Protein AF-A0A0T0M3N1-F1 (afdb_monomer)

pLDDT: mean 80.57, std 16.37, range [37.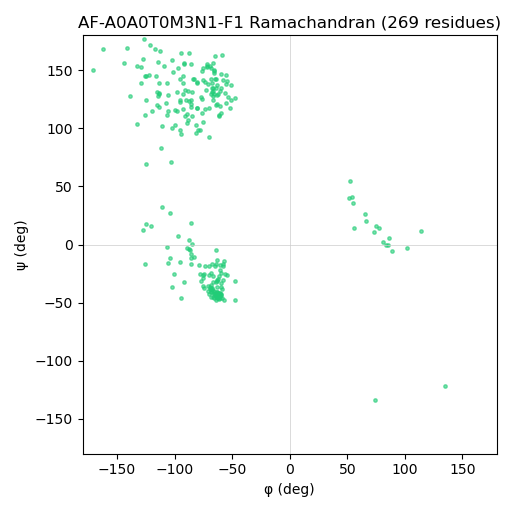22, 98.25]

Radius of gyration: 43.89 Å; Cα contacts (8 Å, |Δi|>4): 403; chains: 1; bounding box: 86×94×110 Å

Secondary structure (DSSP, 8-state):
-PPPEEEEPPTT--HHHHHHHTT-S-HHHHHHHHHHHSPTT-PPPSSPPTT-EEEE--HHHHHHHHTPPPPPPHHHHHHHHHHHHHHHHHHHHHHHHHHHHH--TTTTPPBPBTT-EEEETTBSSTT-EEEEE--S-SS-BGGG-TT-BBPBTT--EEESSSSTTSEEEEEEETTEEEE----B-SS-BS-EEEEEETTEEEPBTT-EEEBTTS-EEEEEE-----TTSSSSSSSS-HHHHHHH-TTSPPPP----PPP------------

Solvent-accessible surface area (backbone atoms only — not comparable to full-atom values): 16071 Å² total; per-residue (Å²): 132,84,72,70,43,81,42,70,41,50,81,88,47,44,64,58,54,51,20,54,74,72,67,35,82,56,35,66,57,53,55,51,49,22,49,74,73,44,60,96,90,60,60,79,58,99,70,62,51,65,66,42,76,44,45,37,74,45,73,72,53,39,26,55,77,61,74,44,76,79,76,73,52,72,67,56,51,50,54,50,52,53,52,50,54,49,51,53,50,53,49,53,49,53,52,51,51,52,52,60,72,65,58,52,96,61,65,95,49,53,63,24,20,25,58,12,31,28,34,38,78,36,23,68,51,78,83,37,56,21,29,37,40,48,72,84,59,88,80,56,53,55,90,81,38,85,84,26,23,62,26,37,39,72,45,77,47,47,45,49,75,67,36,29,35,40,33,21,67,87,37,73,49,102,88,51,53,41,62,22,74,80,45,66,46,89,48,48,43,68,53,40,71,92,49,60,61,96,88,33,33,22,33,33,48,78,21,34,35,46,27,75,87,72,35,48,33,37,51,73,38,39,42,69,80,70,79,83,70,62,67,64,71,76,68,52,54,65,71,63,54,39,72,79,36,86,89,50,81,76,79,80,89,76,91,71,80,85,81,82,92,78,84,87,82,83,79,81,81,88,127

Sequence (271 aa):
MANPIPYKVQSGETLQDIAKKLGIKDWTKLKEYHNLNAESGQQTPDIPYLGFSLLTPPLEEIYELNGEVPQPDPAEEQISAEQNQKKEKEKEEEEREQENAAKSEHDGKYFVVHNAKCVCDKAVNPKQTANLQVTSHQAIVFNDQTGKWLATEDDRTFIPPVATFGQCKLKPSSGGYLPCQLAAAPKWTKTYESTQVKGKNTLTEISELMCMVGGKITINKHGQIDSVSNAHADNTNPLELASVNPAIEQPPKTDRIPIIDSVEIIIKHTS

Mean predicted aligned error: 18.32 Å

Structure (mmCIF, N/CA/C/O backbone):
data_AF-A0A0T0M3N1-F1
#
_entry.id   AF-A0A0T0M3N1-F1
#
loop_
_atom_site.group_PDB
_atom_site.id
_atom_site.type_symbol
_atom_site.label_atom_id
_atom_site.label_alt_id
_atom_site.label_comp_id
_atom_site.label_asym_id
_atom_site.label_entity_id
_atom_site.label_seq_id
_atom_site.pdbx_PDB_ins_code
_atom_site.Cartn_x
_atom_site.Cartn_y
_atom_site.Cartn_z
_atom_site.occupancy
_atom_site.B_iso_or_equiv
_atom_site.auth_seq_id
_atom_site.auth_comp_id
_atom_site.auth_asym_id
_atom_site.auth_atom_id
_atom_site.pdbx_PDB_model_num
ATOM 1 N N . MET A 1 1 ? -32.390 19.191 53.746 1.00 52.84 1 MET A N 1
ATOM 2 C CA . MET A 1 1 ? -33.581 18.367 54.022 1.00 52.84 1 MET A CA 1
ATOM 3 C C . MET A 1 1 ? -34.765 19.117 53.458 1.00 52.84 1 MET A C 1
ATOM 5 O O . MET A 1 1 ? -34.863 20.315 53.709 1.00 52.84 1 MET A O 1
ATOM 9 N N . ALA A 1 2 ? -35.541 18.483 52.584 1.00 69.62 2 ALA A N 1
ATOM 10 C CA . ALA A 1 2 ? -36.730 19.106 52.015 1.00 69.62 2 ALA A CA 1
ATOM 11 C C . ALA A 1 2 ? -37.796 19.286 53.113 1.00 69.62 2 ALA A C 1
ATOM 13 O O . ALA A 1 2 ? -37.784 18.578 54.118 1.00 69.62 2 ALA A O 1
ATOM 14 N N . ASN A 1 3 ? -38.655 20.296 52.974 1.00 82.06 3 ASN A N 1
ATOM 15 C CA . ASN A 1 3 ? -39.599 20.656 54.033 1.00 82.06 3 ASN A CA 1
ATOM 16 C C . ASN A 1 3 ? -40.741 19.624 54.128 1.00 82.06 3 ASN A C 1
ATOM 18 O O . ASN A 1 3 ? -41.257 19.225 53.080 1.00 82.06 3 ASN A O 1
ATOM 22 N N . PRO A 1 4 ? -41.193 19.253 55.344 1.00 87.06 4 PRO A N 1
ATOM 23 C CA . PRO A 1 4 ? -42.366 18.404 55.524 1.00 87.06 4 PRO A CA 1
ATOM 24 C C . PRO A 1 4 ? -43.604 18.979 54.824 1.00 87.06 4 PRO A C 1
ATOM 26 O O . PRO A 1 4 ? -43.872 20.182 54.893 1.00 87.06 4 PRO A O 1
ATOM 29 N N . ILE A 1 5 ? -44.385 18.116 54.177 1.00 88.81 5 ILE A N 1
ATOM 30 C CA . ILE A 1 5 ? -45.602 18.497 53.453 1.00 88.81 5 ILE A CA 1
ATOM 31 C C . ILE A 1 5 ? -46.810 18.301 54.387 1.00 88.81 5 ILE A C 1
ATOM 33 O O . ILE A 1 5 ? -46.999 17.202 54.908 1.00 88.81 5 ILE A O 1
ATOM 37 N N . PRO A 1 6 ? -47.649 19.323 54.636 1.00 89.19 6 PRO A N 1
ATOM 38 C CA . PRO A 1 6 ? -48.837 19.163 55.469 1.00 89.19 6 PRO A CA 1
ATOM 39 C C . PRO A 1 6 ? -49.967 18.440 54.713 1.00 89.19 6 PRO A C 1
ATOM 41 O O . PRO A 1 6 ? -50.429 18.897 53.667 1.00 89.19 6 PRO A O 1
ATOM 44 N N . TYR A 1 7 ? -50.469 17.345 55.281 1.00 88.50 7 TYR A N 1
ATOM 45 C CA . TYR A 1 7 ? -51.599 16.550 54.802 1.00 88.50 7 TYR A CA 1
ATOM 46 C C . TYR A 1 7 ? -52.780 16.631 55.777 1.00 88.50 7 TYR A C 1
ATOM 48 O O . TYR A 1 7 ? -52.636 16.395 56.975 1.00 88.50 7 TYR A O 1
ATOM 56 N N . LYS A 1 8 ? -53.983 16.920 55.269 1.00 89.25 8 LYS A N 1
ATOM 57 C CA . LYS A 1 8 ? -55.211 16.946 56.080 1.00 89.25 8 LYS A CA 1
ATOM 58 C C . LYS A 1 8 ? -55.914 15.592 56.046 1.00 89.25 8 LYS A C 1
ATOM 60 O O . LYS A 1 8 ? -56.401 15.182 54.991 1.00 89.25 8 LYS A O 1
ATOM 65 N N . VAL A 1 9 ? -56.021 14.948 57.207 1.00 87.69 9 VAL A N 1
ATOM 66 C CA . VAL A 1 9 ? -56.692 13.649 57.378 1.00 87.69 9 VAL A CA 1
ATOM 67 C C . VAL A 1 9 ? -58.179 13.751 57.030 1.00 87.69 9 VAL A C 1
ATOM 69 O O . VAL A 1 9 ? -58.882 14.633 57.540 1.00 87.69 9 VAL A O 1
ATOM 72 N N . GLN A 1 10 ? -58.665 12.839 56.184 1.00 86.25 10 GLN A N 1
ATOM 73 C CA . GLN A 1 10 ? -60.080 12.740 55.816 1.00 86.25 10 GLN A CA 1
ATOM 74 C C . GLN A 1 10 ? -60.871 11.852 56.791 1.00 86.25 10 GLN A C 1
ATOM 76 O O . GLN A 1 10 ? -60.310 11.105 57.591 1.00 86.25 10 GLN A O 1
ATOM 81 N N . SER A 1 11 ? -62.203 11.941 56.751 1.00 83.75 11 SER A N 1
ATOM 82 C CA . SER A 1 11 ? -63.070 11.200 57.677 1.00 83.75 11 SER A CA 1
ATOM 83 C C . SER A 1 11 ? -62.911 9.691 57.475 1.00 83.75 11 SER A C 1
ATOM 85 O O . SER A 1 11 ? -63.155 9.189 56.381 1.00 83.75 11 SER A O 1
ATOM 87 N N . GLY A 1 12 ? -62.505 8.981 58.531 1.00 79.44 12 GLY A N 1
ATOM 88 C CA . GLY A 1 12 ? -62.342 7.526 58.517 1.00 79.44 12 GLY A CA 1
ATOM 89 C C . GLY A 1 12 ? -61.029 7.008 57.914 1.00 79.44 12 GLY A C 1
ATOM 90 O O . GLY A 1 12 ? -60.861 5.794 57.865 1.00 79.44 12 GLY A O 1
ATOM 91 N N . GLU A 1 13 ? -60.103 7.876 57.483 1.00 84.94 13 GLU A N 1
ATOM 92 C CA . GLU A 1 13 ? -58.763 7.452 57.041 1.00 84.94 13 GLU A CA 1
ATOM 93 C C . GLU A 1 13 ? -57.907 7.024 58.243 1.00 84.94 13 GLU A C 1
ATOM 95 O O . GLU A 1 13 ? -57.807 7.747 59.234 1.00 84.94 13 GLU A O 1
ATOM 100 N N . THR A 1 14 ? -57.237 5.875 58.149 1.00 87.62 14 THR A N 1
ATOM 101 C CA . THR A 1 14 ? -56.217 5.462 59.124 1.00 87.62 14 THR A CA 1
ATOM 102 C C . THR A 1 14 ? -54.812 5.867 58.666 1.00 87.62 14 THR A C 1
ATOM 104 O O . THR A 1 14 ? -54.582 6.138 57.488 1.00 87.62 14 THR A O 1
ATOM 107 N N . LEU A 1 15 ? -53.822 5.850 59.569 1.00 85.50 15 LEU A N 1
ATOM 108 C CA . LEU A 1 15 ? -52.414 6.072 59.191 1.00 85.50 15 LEU A CA 1
ATOM 109 C C . LEU A 1 15 ? -51.922 5.061 58.144 1.00 85.50 15 LEU A C 1
ATOM 111 O O . LEU A 1 15 ? -51.088 5.400 57.309 1.00 85.50 15 LEU A O 1
ATOM 115 N N . GLN A 1 16 ? -52.459 3.840 58.163 1.00 87.88 16 GLN A N 1
ATOM 116 C CA . GLN A 1 16 ? -52.150 2.814 57.170 1.00 87.88 16 GLN A CA 1
ATOM 117 C C . GLN A 1 16 ? -52.684 3.187 55.786 1.00 87.88 16 GLN A C 1
ATOM 119 O O . GLN A 1 16 ? -51.988 2.991 54.792 1.00 87.88 16 GLN A O 1
ATOM 124 N N . ASP A 1 17 ? -53.892 3.744 55.713 1.00 87.88 17 ASP A N 1
ATOM 125 C CA . ASP A 1 17 ? -54.496 4.169 54.447 1.00 87.88 17 ASP A CA 1
ATOM 126 C C . ASP A 1 17 ? -53.755 5.370 53.860 1.00 87.88 17 ASP A C 1
ATOM 128 O O . ASP A 1 17 ? -53.467 5.401 52.663 1.00 87.88 17 ASP A O 1
ATOM 132 N N . ILE A 1 18 ? -53.367 6.321 54.714 1.00 88.62 18 ILE A N 1
ATOM 133 C CA . ILE A 1 18 ? -52.589 7.497 54.314 1.00 88.62 18 ILE A CA 1
ATOM 134 C C . ILE A 1 18 ? -51.193 7.075 53.840 1.00 88.62 18 ILE A C 1
ATOM 136 O O . ILE A 1 18 ? -50.759 7.504 52.774 1.00 88.62 18 ILE A O 1
ATOM 140 N N . ALA A 1 19 ? -50.509 6.188 54.570 1.00 88.94 19 ALA A N 1
ATOM 141 C CA . ALA A 1 19 ? -49.204 5.664 54.167 1.00 88.94 19 ALA A CA 1
ATOM 142 C C . ALA A 1 19 ? -49.266 4.965 52.802 1.00 88.94 19 ALA A C 1
ATOM 144 O O . ALA A 1 19 ? -48.463 5.271 51.922 1.00 88.94 19 ALA A O 1
ATOM 145 N N . LYS A 1 20 ? -50.273 4.109 52.580 1.00 88.00 20 LYS A N 1
ATOM 146 C CA . LYS A 1 20 ? -50.500 3.459 51.280 1.00 88.00 20 LYS A CA 1
ATOM 147 C C . LYS A 1 20 ? -50.736 4.470 50.161 1.00 88.00 20 LYS A C 1
ATOM 149 O O . LYS A 1 20 ? -50.179 4.315 49.081 1.00 88.00 20 LYS A O 1
ATOM 154 N N . LYS A 1 21 ? -51.534 5.509 50.417 1.00 87.88 21 LYS A N 1
ATOM 155 C CA . LYS A 1 21 ? -51.842 6.569 49.446 1.00 87.88 21 LYS A CA 1
ATOM 156 C C . LYS A 1 21 ? -50.610 7.385 49.052 1.00 87.88 21 LYS A C 1
ATOM 158 O O . LYS A 1 21 ? -50.526 7.835 47.917 1.00 87.88 21 LYS A O 1
ATOM 163 N N . LEU A 1 22 ? -49.670 7.553 49.978 1.00 87.44 22 LEU A N 1
ATOM 164 C CA . LEU A 1 22 ? -48.401 8.249 49.759 1.00 87.44 22 LEU A CA 1
ATOM 165 C C . LEU A 1 22 ? -47.294 7.329 49.219 1.00 87.44 22 LEU A C 1
ATOM 167 O O . LEU A 1 22 ? -46.204 7.805 48.932 1.00 87.44 22 LEU A O 1
ATOM 171 N N . GLY A 1 23 ? -47.547 6.024 49.080 1.00 85.62 23 GLY A N 1
ATOM 172 C CA . GLY A 1 23 ? -46.545 5.057 48.623 1.00 85.62 23 GLY A CA 1
ATOM 173 C C . GLY A 1 23 ? -45.526 4.645 49.691 1.00 85.62 23 GLY A C 1
ATOM 174 O O . GLY A 1 23 ? -44.513 4.038 49.361 1.00 85.62 23 GLY A O 1
ATOM 175 N N . ILE A 1 24 ? -45.778 4.930 50.970 1.00 88.69 24 ILE A N 1
ATOM 176 C CA . ILE A 1 24 ? -44.917 4.517 52.086 1.00 88.69 24 ILE A CA 1
ATOM 177 C C . ILE A 1 24 ? -45.232 3.054 52.430 1.00 88.69 24 ILE A C 1
ATOM 179 O O . ILE A 1 24 ? -46.350 2.733 52.843 1.00 88.69 24 ILE A O 1
ATOM 183 N N . LYS A 1 25 ? -44.251 2.153 52.281 1.00 87.00 25 LYS A N 1
ATOM 184 C CA . LYS A 1 25 ? -44.436 0.705 52.513 1.00 87.00 25 LYS A CA 1
ATOM 185 C C . LYS A 1 25 ? -44.692 0.361 53.977 1.00 87.00 25 LYS A C 1
ATOM 187 O O . LYS A 1 25 ? -45.474 -0.540 54.276 1.00 87.00 25 LYS A O 1
ATOM 192 N N . ASP A 1 26 ? -44.026 1.074 54.877 1.00 88.31 26 ASP A N 1
ATOM 193 C CA . ASP A 1 26 ? -44.141 0.891 56.317 1.00 88.31 26 ASP A CA 1
ATOM 194 C C . ASP A 1 26 ? -44.839 2.098 56.945 1.00 88.31 26 ASP A C 1
ATOM 196 O O . ASP A 1 26 ? -44.250 3.161 57.138 1.00 88.31 26 ASP A O 1
ATOM 200 N N . TRP A 1 27 ? -46.120 1.932 57.269 1.00 86.50 27 TRP A N 1
ATOM 201 C CA . TRP A 1 27 ? -46.941 2.999 57.838 1.00 86.50 27 TRP A CA 1
ATOM 202 C C . TRP A 1 27 ? -46.419 3.525 59.184 1.00 86.50 27 TRP A C 1
ATOM 204 O O . TRP A 1 27 ? -46.739 4.655 59.557 1.00 86.50 27 TRP A O 1
ATOM 214 N N . THR A 1 28 ? -45.618 2.743 59.920 1.00 86.75 28 THR A N 1
ATOM 215 C CA . THR A 1 28 ? -45.047 3.184 61.201 1.00 86.75 28 THR A CA 1
ATOM 216 C C . THR A 1 28 ? -44.044 4.317 60.998 1.00 86.75 28 THR A C 1
ATOM 218 O O . THR A 1 28 ? -44.036 5.269 61.779 1.00 86.75 28 THR A O 1
ATOM 221 N N . LYS A 1 29 ? -43.329 4.315 59.867 1.00 88.00 29 LYS A N 1
ATOM 222 C CA . LYS A 1 29 ? -42.412 5.391 59.470 1.00 88.00 29 LYS A CA 1
ATOM 223 C C . LYS A 1 29 ? -43.125 6.720 59.255 1.00 88.00 29 LYS A C 1
ATOM 225 O O . LYS A 1 29 ? -42.562 7.766 59.546 1.00 88.00 29 LYS A O 1
ATOM 230 N N . LEU A 1 30 ? -44.384 6.701 58.812 1.00 87.44 30 LEU A N 1
ATOM 231 C CA . LEU A 1 30 ? -45.192 7.917 58.696 1.00 87.44 30 LEU A CA 1
ATOM 232 C C . LEU A 1 30 ? -45.529 8.506 60.078 1.00 87.44 30 LEU A C 1
ATOM 234 O O . LEU A 1 30 ? -45.513 9.725 60.258 1.00 87.44 30 LEU A O 1
ATOM 238 N N . LYS A 1 31 ? -45.797 7.640 61.065 1.00 87.19 31 LYS A N 1
ATOM 239 C CA . LYS A 1 31 ? -46.017 8.040 62.464 1.00 87.19 31 LYS A CA 1
ATOM 240 C C . LYS A 1 31 ? -44.746 8.655 63.056 1.00 87.19 31 LYS A C 1
ATOM 242 O O . LYS A 1 31 ? -44.800 9.721 63.665 1.00 87.19 31 LYS A O 1
ATOM 247 N N . GLU A 1 32 ? -43.608 7.998 62.857 1.00 87.44 32 GLU A N 1
ATOM 248 C CA . GLU A 1 32 ? -42.294 8.468 63.308 1.00 87.44 32 GLU A CA 1
ATOM 249 C C . GLU A 1 32 ? -41.920 9.802 62.660 1.00 87.44 32 GLU A C 1
ATOM 251 O O . GLU A 1 32 ? -41.563 10.741 63.368 1.00 87.44 32 GLU A O 1
ATOM 256 N N . TYR A 1 33 ? -42.095 9.920 61.342 1.00 87.94 33 TYR A N 1
ATOM 257 C CA . TYR A 1 33 ? -41.800 11.137 60.596 1.00 87.94 33 TYR A CA 1
ATOM 258 C C . TYR A 1 33 ? -42.578 12.341 61.125 1.00 87.94 33 TYR A C 1
ATOM 260 O O . TYR A 1 33 ? -41.996 13.394 61.383 1.00 87.94 33 TYR A O 1
ATOM 268 N N . HIS A 1 34 ? -43.886 12.190 61.345 1.00 88.06 34 HIS A N 1
ATOM 269 C CA . HIS A 1 34 ? -44.684 13.271 61.908 1.00 88.06 34 HIS A CA 1
ATOM 270 C C . HIS A 1 34 ? -44.224 13.640 63.320 1.00 88.06 34 HIS A C 1
ATOM 272 O O . HIS A 1 34 ? -44.045 14.816 63.605 1.00 88.06 34 HIS A O 1
ATOM 278 N N . ASN A 1 35 ? -43.983 12.657 64.189 1.00 86.44 35 ASN A N 1
ATOM 279 C CA . ASN A 1 35 ? -43.585 12.918 65.575 1.00 86.44 35 ASN A CA 1
ATOM 280 C C . ASN A 1 35 ? -42.196 13.561 65.699 1.00 86.44 35 ASN A C 1
ATOM 282 O O . ASN A 1 35 ? -41.954 14.274 66.668 1.00 86.44 35 ASN A O 1
ATOM 286 N N . LEU A 1 36 ? -41.298 13.322 64.738 1.00 86.19 36 LEU A N 1
ATOM 287 C CA . LEU A 1 36 ? -39.987 13.973 64.670 1.00 86.19 36 LEU A CA 1
ATOM 288 C C . LEU A 1 36 ? -40.067 15.425 64.179 1.00 86.19 36 LEU A C 1
ATOM 290 O O . LEU A 1 36 ? -39.218 16.232 64.547 1.00 86.19 36 LEU A O 1
ATOM 294 N N . ASN A 1 37 ? -41.068 15.751 63.357 1.00 85.06 37 ASN A N 1
ATOM 295 C CA . ASN A 1 37 ? -41.212 17.065 62.726 1.00 85.06 37 ASN A CA 1
ATOM 296 C C . ASN A 1 37 ? -42.299 17.953 63.366 1.00 85.06 37 ASN A C 1
ATOM 298 O O . ASN A 1 37 ? -42.375 19.139 63.051 1.00 85.06 37 ASN A O 1
ATOM 302 N N . ALA A 1 38 ? -43.153 17.402 64.233 1.00 83.38 38 ALA A N 1
ATOM 303 C CA . ALA A 1 38 ? -44.221 18.124 64.921 1.00 83.38 38 ALA A CA 1
ATOM 304 C C . ALA A 1 38 ? -43.735 18.795 66.217 1.00 83.38 38 ALA A C 1
ATOM 306 O O . ALA A 1 38 ? -42.781 18.355 66.859 1.00 83.38 38 ALA A O 1
ATOM 307 N N . GLU A 1 39 ? -44.426 19.856 66.636 1.00 77.50 39 GLU A N 1
ATOM 308 C CA . GLU A 1 39 ? -44.136 20.543 67.897 1.00 77.50 39 GLU A CA 1
ATOM 309 C C . GLU A 1 39 ? -44.566 19.701 69.117 1.00 77.50 39 GLU A C 1
ATOM 311 O O . GLU A 1 39 ? -45.502 18.895 69.055 1.00 77.50 39 GLU A O 1
ATOM 316 N N . SER A 1 40 ? -43.899 19.898 70.262 1.00 68.88 40 SER A N 1
ATOM 317 C CA . SER A 1 40 ? -44.211 19.196 71.517 1.00 68.88 40 SER A CA 1
ATOM 318 C C . SER A 1 40 ? -45.700 19.297 71.874 1.00 68.88 40 SER A C 1
ATOM 320 O O . SER A 1 40 ? -46.211 20.380 72.143 1.00 68.88 40 SER A O 1
ATOM 322 N N . GLY A 1 41 ? -46.387 18.149 71.917 1.00 65.50 41 GLY A N 1
ATOM 323 C CA . GLY A 1 41 ? -47.825 18.053 72.208 1.00 65.50 41 GLY A CA 1
ATOM 324 C C . GLY A 1 41 ? -48.725 17.842 70.985 1.00 65.50 41 GLY A C 1
ATOM 325 O O . GLY A 1 41 ? -49.922 17.630 71.159 1.00 65.50 41 GLY A O 1
ATOM 326 N N . GLN A 1 42 ? -48.169 17.831 69.770 1.00 69.62 42 GLN A N 1
ATOM 327 C CA . GLN A 1 42 ? -48.884 17.538 68.519 1.00 69.62 42 GLN A CA 1
ATOM 328 C C . GLN A 1 42 ? -48.598 16.125 67.987 1.00 69.62 42 GLN A C 1
ATOM 330 O O . GLN A 1 42 ? -48.667 15.885 66.789 1.00 69.62 42 GLN A O 1
ATOM 335 N N . GLN A 1 43 ? -48.265 15.179 68.868 1.00 74.81 43 GLN A N 1
ATOM 336 C CA . GLN A 1 43 ? -47.993 13.800 68.462 1.00 74.81 43 GLN A CA 1
ATOM 337 C C . GLN A 1 43 ? -49.212 13.170 67.781 1.00 74.81 43 GLN A C 1
ATOM 339 O O . GLN A 1 43 ? -50.358 13.437 68.153 1.00 74.81 43 GLN A O 1
ATOM 344 N N . THR A 1 44 ? -48.962 12.288 66.812 1.00 72.75 44 THR A N 1
ATOM 345 C CA . THR A 1 44 ? -50.027 11.535 66.138 1.00 72.75 44 THR A CA 1
ATOM 346 C C . THR A 1 44 ? -50.881 10.781 67.169 1.00 72.75 44 THR A C 1
ATOM 348 O O . THR A 1 44 ? -50.327 9.932 67.880 1.00 72.75 44 THR A O 1
ATOM 351 N N . PRO A 1 45 ? -52.203 11.011 67.234 1.00 69.56 45 PRO A N 1
ATOM 352 C CA . PRO A 1 45 ? -53.092 10.195 68.055 1.00 69.56 45 PRO A CA 1
ATOM 353 C C . PRO A 1 45 ? -53.171 8.761 67.505 1.00 69.56 45 PRO A C 1
ATOM 355 O O . PRO A 1 45 ? -52.951 8.534 66.314 1.00 69.56 45 PRO A O 1
ATOM 358 N N . ASP A 1 46 ? -53.517 7.788 68.356 1.00 67.19 46 ASP A N 1
ATOM 359 C CA . ASP A 1 46 ? -53.640 6.377 67.944 1.00 67.19 46 ASP A CA 1
ATOM 360 C C . ASP A 1 46 ? -54.715 6.160 66.869 1.00 67.19 46 ASP A C 1
ATOM 362 O O . ASP A 1 46 ? -54.599 5.252 66.047 1.00 67.19 46 ASP A O 1
ATOM 366 N N . ILE A 1 47 ? -55.730 7.030 66.841 1.00 71.62 47 ILE A N 1
ATOM 367 C CA . ILE A 1 47 ? -56.732 7.103 65.779 1.00 71.62 47 ILE A CA 1
ATOM 368 C C . ILE A 1 47 ? -56.750 8.547 65.262 1.00 71.62 47 ILE A C 1
ATOM 370 O O . ILE A 1 47 ? -57.159 9.450 66.001 1.00 71.62 47 ILE A O 1
ATOM 374 N N . PRO A 1 48 ? -56.294 8.803 64.024 1.00 74.81 48 PRO A N 1
ATOM 375 C CA . PRO A 1 48 ? -56.318 10.143 63.458 1.00 74.81 48 PRO A CA 1
ATOM 376 C C . PRO A 1 48 ? -57.768 10.587 63.212 1.00 74.81 48 PRO A C 1
ATOM 378 O O . PRO A 1 48 ? -58.603 9.822 62.730 1.00 74.81 48 PRO A O 1
ATOM 381 N N . TYR A 1 49 ? -58.081 11.826 63.593 1.00 77.75 49 TYR A N 1
ATOM 382 C CA . TYR A 1 49 ? -59.417 12.406 63.459 1.00 77.75 49 TYR A CA 1
ATOM 383 C C . TYR A 1 49 ? -59.495 13.351 62.258 1.00 77.75 49 TYR A C 1
ATOM 385 O O . TYR A 1 49 ? -58.490 13.881 61.779 1.00 77.75 49 TYR A O 1
ATOM 393 N N . LEU A 1 50 ? -60.719 13.575 61.780 1.00 82.50 50 LEU A N 1
ATOM 394 C CA . LEU A 1 50 ? -61.000 14.452 60.648 1.00 82.50 50 LEU A CA 1
ATOM 395 C C . LEU A 1 50 ? -60.389 15.846 60.859 1.00 82.50 50 LEU A C 1
ATOM 397 O O . LEU A 1 50 ? -60.666 16.507 61.858 1.00 82.50 50 LEU A O 1
ATOM 401 N N . GLY A 1 51 ? -59.607 16.310 59.885 1.00 77.31 51 GLY A N 1
ATOM 402 C CA . GLY A 1 51 ? -59.002 17.643 59.902 1.00 77.31 51 GLY A CA 1
ATOM 403 C C . GLY A 1 51 ? -57.678 17.744 60.662 1.00 77.31 51 GLY A C 1
ATOM 404 O O . GLY A 1 51 ? -57.093 18.827 60.672 1.00 77.31 51 GLY A O 1
ATOM 405 N N . PHE A 1 52 ? -57.174 16.649 61.242 1.00 84.06 52 PHE A N 1
ATOM 406 C CA . PHE A 1 52 ? -55.816 16.597 61.785 1.00 84.06 52 PHE A CA 1
ATOM 407 C C . PHE A 1 52 ? -54.782 16.876 60.683 1.00 84.06 52 PHE A C 1
ATOM 409 O O . PHE A 1 52 ? -54.892 16.351 59.571 1.00 84.06 52 PHE A O 1
ATOM 416 N N . SER A 1 53 ? -53.792 17.720 60.987 1.00 86.50 53 SER A N 1
ATOM 417 C CA . SER A 1 53 ? -52.720 18.087 60.058 1.00 86.50 53 SER A CA 1
ATOM 418 C C . SER A 1 53 ? -51.513 17.183 60.282 1.00 86.50 53 SER A C 1
ATOM 420 O O . SER A 1 53 ? -50.685 17.441 61.151 1.00 86.50 53 SER A O 1
ATOM 422 N N . LEU A 1 54 ? -51.419 16.122 59.489 1.00 88.12 54 LEU A N 1
ATOM 423 C CA . LEU A 1 54 ? -50.284 15.212 59.486 1.00 88.12 54 LEU A CA 1
ATOM 424 C C . LEU A 1 54 ? -49.138 15.820 58.669 1.00 88.12 54 LEU A C 1
ATOM 426 O O . LEU A 1 54 ? -49.364 16.395 57.612 1.00 88.12 54 LEU A O 1
ATOM 430 N N . LEU A 1 55 ? -47.906 15.677 59.139 1.00 89.88 55 LEU A N 1
ATOM 431 C CA . LEU A 1 55 ? -46.712 16.077 58.394 1.00 89.88 55 LEU A CA 1
ATOM 432 C C . LEU A 1 55 ? -46.195 14.843 57.669 1.00 89.88 55 LEU A C 1
ATOM 434 O O . LEU A 1 55 ? -45.936 13.825 58.309 1.00 89.88 55 LEU A O 1
ATOM 438 N N . THR A 1 56 ? -46.090 14.928 56.350 1.00 89.50 56 THR A N 1
ATOM 439 C CA . THR A 1 56 ? -45.708 13.813 55.485 1.00 89.50 56 THR A CA 1
ATOM 440 C C . THR A 1 56 ? -44.385 14.114 54.783 1.00 89.50 56 THR A C 1
ATOM 442 O O . THR A 1 56 ? -44.151 15.275 54.429 1.00 89.50 56 THR A O 1
ATOM 445 N N . PRO A 1 57 ? -43.536 13.101 54.559 1.00 88.06 57 PRO A N 1
ATOM 446 C CA . PRO A 1 57 ? -42.270 13.284 53.859 1.00 88.06 57 PRO A CA 1
ATOM 447 C C . PRO A 1 57 ? -42.474 13.673 52.381 1.00 88.06 57 PRO A C 1
ATOM 449 O O . PRO A 1 57 ? -43.476 13.272 51.780 1.00 88.06 57 PRO A O 1
ATOM 452 N N . PRO A 1 58 ? -41.554 14.454 51.785 1.00 87.44 58 PRO A N 1
ATOM 453 C CA . PRO A 1 58 ? -41.484 14.671 50.342 1.00 87.44 58 PRO A CA 1
ATOM 454 C C . PRO A 1 58 ? -41.136 13.374 49.602 1.00 87.44 58 PRO A C 1
ATOM 456 O O . PRO A 1 58 ? -40.643 12.416 50.196 1.00 87.44 58 PRO A O 1
ATOM 459 N N . LEU A 1 59 ? -41.399 13.338 48.293 1.00 82.50 59 LEU A N 1
ATOM 460 C CA . LEU A 1 59 ? -41.319 12.114 47.491 1.00 82.50 59 LEU A CA 1
ATOM 461 C C . LEU A 1 59 ? -39.921 11.473 47.514 1.00 82.50 59 LEU A C 1
ATOM 463 O O . LEU A 1 59 ? -39.808 10.255 47.619 1.00 82.50 59 LEU A O 1
ATOM 467 N N . GLU A 1 60 ? -38.862 12.279 47.492 1.00 80.81 60 GLU A N 1
ATOM 468 C CA . GLU A 1 60 ? -37.472 11.819 47.579 1.00 80.81 60 GLU A CA 1
ATOM 469 C C . GLU A 1 60 ? -37.201 11.080 48.899 1.00 80.81 60 GLU A C 1
ATOM 471 O O . GLU A 1 60 ? -36.600 10.010 48.906 1.00 80.81 60 GLU A O 1
ATOM 476 N N . GLU A 1 61 ? -37.719 11.604 50.010 1.00 84.12 61 GLU A N 1
ATOM 477 C CA . GLU A 1 61 ? -37.566 11.004 51.339 1.00 84.12 61 GLU A CA 1
ATOM 478 C C . GLU A 1 61 ? -38.468 9.768 51.507 1.00 84.12 61 GLU A C 1
ATOM 480 O O . GLU A 1 61 ? -38.124 8.842 52.235 1.00 84.12 61 GLU A O 1
ATOM 485 N N . ILE A 1 62 ? -39.589 9.680 50.778 1.00 84.44 62 ILE A N 1
ATOM 486 C CA . ILE A 1 62 ? -40.401 8.452 50.700 1.00 84.44 62 ILE A CA 1
ATOM 487 C C . ILE A 1 62 ? -39.605 7.313 50.050 1.00 84.44 62 ILE A C 1
ATOM 489 O O . ILE A 1 62 ? -39.641 6.192 50.564 1.00 84.44 62 ILE A O 1
ATOM 493 N N . TYR A 1 63 ? -38.854 7.583 48.974 1.00 82.12 63 TYR A N 1
ATOM 494 C CA . TYR A 1 63 ? -37.956 6.588 48.375 1.00 82.12 63 TYR A CA 1
ATOM 495 C C . TYR A 1 63 ? -36.889 6.129 49.379 1.00 82.12 63 TYR A C 1
ATOM 497 O O . TYR A 1 63 ? -36.707 4.925 49.564 1.00 82.12 63 TYR A O 1
ATOM 505 N N . GLU A 1 64 ? -36.272 7.053 50.123 1.00 83.56 64 GLU A N 1
ATOM 506 C CA . GLU A 1 64 ? -35.307 6.723 51.184 1.00 83.56 64 GLU A CA 1
ATOM 507 C C . GLU A 1 64 ? -35.930 5.869 52.303 1.00 83.56 64 GLU A C 1
ATOM 509 O O . GLU A 1 64 ? -35.379 4.831 52.683 1.00 83.56 64 GLU A O 1
ATOM 514 N N . LEU A 1 65 ? -37.120 6.241 52.792 1.00 82.75 65 LEU A N 1
ATOM 515 C CA . LEU A 1 65 ? -37.868 5.479 53.797 1.00 82.75 65 LEU A CA 1
ATOM 516 C C . LEU A 1 65 ? -38.249 4.081 53.292 1.00 82.75 65 LEU A C 1
ATOM 518 O O . LEU A 1 65 ? -38.342 3.145 54.092 1.00 82.75 65 LEU A O 1
ATOM 522 N N . ASN A 1 66 ? -38.441 3.911 51.987 1.00 84.25 66 ASN A N 1
ATOM 523 C CA . ASN A 1 66 ? -38.716 2.622 51.360 1.00 84.25 66 ASN A CA 1
ATOM 524 C C . ASN A 1 66 ? -37.450 1.823 51.003 1.00 84.25 66 ASN A C 1
ATOM 526 O O . ASN A 1 66 ? -37.576 0.653 50.629 1.00 84.25 66 ASN A O 1
ATOM 530 N N . GLY A 1 67 ? -36.256 2.415 51.129 1.00 79.31 67 GLY A N 1
ATOM 531 C CA . GLY A 1 67 ? -35.001 1.831 50.648 1.00 79.31 67 GLY A CA 1
ATOM 532 C C . GLY A 1 67 ? -34.947 1.698 49.121 1.00 79.31 67 GLY A C 1
ATOM 533 O O . GLY A 1 67 ? -34.295 0.793 48.604 1.00 79.31 67 GLY A O 1
ATOM 534 N N . GLU A 1 68 ? -35.681 2.547 48.407 1.00 78.50 68 GLU A N 1
ATOM 535 C CA . GLU A 1 68 ? -35.772 2.580 46.951 1.00 78.50 68 GLU A CA 1
ATOM 536 C C . GLU A 1 68 ? -34.900 3.704 46.389 1.00 78.50 68 GLU A C 1
ATOM 538 O O . GLU A 1 68 ? -34.707 4.743 47.015 1.00 78.50 68 GLU A O 1
ATOM 543 N N . VAL A 1 69 ? -34.365 3.491 45.190 1.00 73.62 69 VAL A N 1
ATOM 544 C CA . VAL A 1 69 ? -33.682 4.547 44.441 1.00 73.62 69 VAL A CA 1
ATOM 545 C C . VAL A 1 69 ? -34.745 5.271 43.612 1.00 73.62 69 VAL A C 1
ATOM 547 O O . VAL A 1 69 ? -35.534 4.576 42.961 1.00 73.62 69 VAL A O 1
ATOM 550 N N . PRO A 1 70 ? -34.792 6.619 43.612 1.00 70.44 70 PRO A N 1
ATOM 551 C CA . PRO A 1 70 ? -35.681 7.369 42.732 1.00 70.44 70 PRO A CA 1
ATOM 552 C C . PRO A 1 70 ? -35.508 6.881 41.295 1.00 70.44 70 PRO A C 1
ATOM 554 O O . PRO A 1 70 ? -34.384 6.833 40.789 1.00 70.44 70 PRO A O 1
ATOM 557 N N . GLN A 1 71 ? -36.598 6.463 40.652 1.00 65.62 71 GLN A N 1
ATOM 558 C CA . GLN A 1 71 ? -36.515 6.099 39.243 1.00 65.62 71 GLN A CA 1
ATOM 559 C C . GLN A 1 71 ? -36.240 7.374 38.437 1.00 65.62 71 GLN A C 1
ATOM 561 O O . GLN A 1 71 ? -36.928 8.371 38.672 1.00 65.62 71 GLN A O 1
ATOM 566 N N . PRO A 1 72 ? -35.229 7.373 37.547 1.00 62.91 72 PRO A N 1
ATOM 567 C CA . PRO A 1 72 ? -34.945 8.532 36.716 1.00 62.91 72 PRO A CA 1
ATOM 568 C C . PRO A 1 72 ? -36.188 8.874 35.894 1.00 62.91 72 PRO A C 1
ATOM 570 O O . PRO A 1 72 ? -36.909 7.979 35.445 1.00 62.91 72 PRO A O 1
ATOM 573 N N . ASP A 1 73 ? -36.463 10.168 35.728 1.00 74.06 73 ASP A N 1
ATOM 574 C CA . ASP A 1 73 ? -37.550 10.612 34.860 1.00 74.06 73 ASP A CA 1
ATOM 575 C C . ASP A 1 73 ? -37.307 10.021 33.456 1.00 74.06 73 ASP A C 1
ATOM 577 O O . ASP A 1 73 ? -36.191 10.146 32.936 1.00 74.06 73 ASP A O 1
ATOM 581 N N . PRO A 1 74 ? -38.309 9.385 32.817 1.00 73.06 74 PRO A N 1
ATOM 582 C CA . PRO A 1 74 ? -38.184 8.882 31.452 1.00 73.06 74 PRO A CA 1
ATOM 583 C C . PRO A 1 74 ? -37.585 9.899 30.466 1.00 73.06 74 PRO A C 1
ATOM 585 O O . PRO A 1 74 ? -36.892 9.505 29.528 1.00 73.06 74 PRO A O 1
ATOM 588 N N . ALA A 1 75 ? -37.814 11.200 30.674 1.00 77.81 75 ALA A N 1
ATOM 589 C CA . ALA A 1 75 ? -37.213 12.264 29.875 1.00 77.81 75 ALA A CA 1
ATOM 590 C C . ALA A 1 75 ? -35.703 12.435 30.138 1.00 77.81 75 ALA A C 1
ATOM 592 O O . ALA A 1 75 ? -34.934 12.636 29.199 1.00 77.81 75 ALA A O 1
ATOM 593 N N . GLU A 1 76 ? -35.256 12.328 31.390 1.00 78.44 76 GLU A N 1
ATOM 594 C CA . GLU A 1 76 ? -33.835 12.411 31.757 1.00 78.44 76 GLU A CA 1
ATOM 595 C C . GLU A 1 76 ? -33.053 11.187 31.266 1.00 78.44 76 GLU A C 1
ATOM 597 O O . GLU A 1 76 ? -31.931 11.318 30.767 1.00 78.44 76 GLU A O 1
ATOM 602 N N . GLU A 1 77 ? -33.663 10.003 31.339 1.00 80.25 77 GLU A N 1
ATOM 603 C CA . GLU A 1 77 ? -33.075 8.762 30.835 1.00 80.25 77 GLU A CA 1
ATOM 604 C C . GLU A 1 77 ? -32.915 8.795 29.304 1.00 80.25 77 GLU A C 1
ATOM 606 O O . GLU A 1 77 ? -31.862 8.421 28.781 1.00 80.25 77 GLU A O 1
ATOM 611 N N . GLN A 1 78 ? -33.901 9.342 28.580 1.00 81.06 78 GLN A N 1
ATOM 612 C CA . GLN A 1 78 ? -33.814 9.564 27.131 1.00 81.06 78 GLN A CA 1
ATOM 613 C C . GLN A 1 78 ? -32.696 10.542 26.750 1.00 81.06 78 GLN A C 1
ATOM 615 O O . GLN A 1 78 ? -31.893 10.235 25.868 1.00 81.06 78 GLN A O 1
ATOM 620 N N . ILE A 1 79 ? -32.588 11.676 27.450 1.00 84.38 79 ILE A N 1
ATOM 621 C CA . ILE A 1 79 ? -31.531 12.671 27.206 1.00 84.38 79 ILE A CA 1
ATOM 622 C C . ILE A 1 79 ? -30.146 12.059 27.451 1.00 84.38 79 ILE A C 1
ATOM 624 O O . ILE A 1 79 ? -29.220 12.280 26.667 1.00 84.38 79 ILE A O 1
ATOM 628 N N . SER A 1 80 ? -29.992 11.267 28.516 1.00 82.75 80 SER A N 1
ATOM 629 C CA . SER A 1 80 ? -28.737 10.573 28.822 1.00 82.75 80 SER A CA 1
ATOM 630 C C . SER A 1 80 ? -28.370 9.552 27.739 1.00 82.75 80 SER A C 1
ATOM 632 O O . SER A 1 80 ? -27.225 9.518 27.276 1.00 82.75 80 SER A O 1
ATOM 634 N N . ALA A 1 81 ? -29.343 8.763 27.276 1.00 85.62 81 ALA A N 1
ATOM 635 C CA . ALA A 1 81 ? -29.144 7.783 26.215 1.00 85.62 81 ALA A CA 1
ATOM 636 C C . ALA A 1 81 ? -28.745 8.442 24.883 1.00 85.62 81 ALA A C 1
ATOM 638 O O . ALA A 1 81 ? -27.809 7.982 24.226 1.00 85.62 81 ALA A O 1
ATOM 639 N N . GLU A 1 82 ? -29.389 9.548 24.503 1.00 88.50 82 GLU A N 1
ATOM 640 C CA . GLU A 1 82 ? -29.055 10.301 23.288 1.00 88.50 82 GLU A CA 1
ATOM 641 C C . GLU A 1 82 ? -27.669 10.947 23.368 1.00 88.50 82 GLU A C 1
ATOM 643 O O . GLU A 1 82 ? -26.910 10.906 22.397 1.00 88.50 82 GLU A O 1
ATOM 648 N N . GLN A 1 83 ? -27.293 11.495 24.527 1.00 89.00 83 GLN A N 1
ATOM 649 C CA . GLN A 1 83 ? -25.949 12.034 24.746 1.00 89.00 83 GLN A CA 1
ATOM 650 C C . GLN A 1 83 ? -24.872 10.951 24.646 1.00 89.00 83 GLN A C 1
ATOM 652 O O . GLN A 1 83 ? -23.826 11.191 24.040 1.00 89.00 83 GLN A O 1
ATOM 657 N N . ASN A 1 84 ? -25.119 9.766 25.205 1.00 90.12 84 ASN A N 1
ATOM 658 C CA . ASN A 1 84 ? -24.184 8.646 25.124 1.00 90.12 84 ASN A CA 1
ATOM 659 C C . ASN A 1 84 ? -24.048 8.130 23.687 1.00 90.12 84 ASN A C 1
ATOM 661 O O . ASN A 1 84 ? -22.926 8.008 23.203 1.00 90.12 84 ASN A O 1
ATOM 665 N N . GLN A 1 85 ? -25.159 7.952 22.964 1.00 89.38 85 GLN A N 1
ATOM 666 C CA . GLN A 1 85 ? -25.121 7.566 21.548 1.00 89.38 85 GLN A CA 1
ATOM 667 C C . GLN A 1 85 ? -24.382 8.586 20.679 1.00 89.38 85 GLN A C 1
ATOM 669 O O . GLN A 1 85 ? -23.700 8.216 19.724 1.00 89.38 85 GLN A O 1
ATOM 674 N N . LYS A 1 86 ? -24.523 9.882 20.975 1.00 92.12 86 LYS A N 1
ATOM 675 C CA . LYS A 1 86 ? -23.841 10.934 20.220 1.00 92.12 86 LYS A CA 1
ATOM 676 C C . LYS A 1 86 ? -22.332 10.923 20.472 1.00 92.12 86 LYS A C 1
ATOM 678 O O . LYS A 1 86 ? -21.574 10.989 19.513 1.00 92.12 86 LYS A O 1
ATOM 683 N N . LYS A 1 87 ? -21.910 10.742 21.728 1.00 91.31 87 LYS A N 1
ATOM 684 C CA . LYS A 1 87 ? -20.492 10.581 22.093 1.00 91.31 87 LYS A CA 1
ATOM 685 C C . LYS A 1 87 ? -19.865 9.332 21.476 1.00 91.31 87 LYS A C 1
ATOM 687 O O . LYS A 1 87 ? -18.728 9.391 21.028 1.00 91.31 87 LYS A O 1
ATOM 692 N N . GLU A 1 88 ? -20.588 8.213 21.451 1.00 91.38 88 GLU A N 1
ATOM 693 C CA . GLU A 1 88 ? -20.113 6.987 20.795 1.00 91.38 88 GLU A CA 1
ATOM 694 C C . GLU A 1 88 ? -19.924 7.196 19.291 1.00 91.38 88 GLU A C 1
ATOM 696 O O . GLU A 1 88 ? -18.884 6.824 18.758 1.00 91.38 88 GLU A O 1
ATOM 701 N N . LYS A 1 89 ? -20.874 7.863 18.623 1.00 91.56 89 LYS A N 1
ATOM 702 C CA . LYS A 1 89 ? -20.752 8.203 17.197 1.00 91.56 89 LYS A CA 1
ATOM 703 C C . LYS A 1 89 ? -19.579 9.135 16.905 1.00 91.56 89 LYS A C 1
ATOM 705 O O . LYS A 1 89 ? -18.844 8.873 15.963 1.00 91.56 89 LYS A O 1
ATOM 710 N N . GLU A 1 90 ? -19.394 10.186 17.704 1.00 91.25 90 GLU A N 1
ATOM 711 C CA . GLU A 1 90 ? -18.258 11.110 17.564 1.00 91.25 90 GLU A CA 1
ATOM 712 C C . GLU A 1 90 ? -16.924 10.366 17.741 1.00 91.25 90 GLU A C 1
ATOM 714 O O . GLU A 1 90 ? -16.009 10.537 16.941 1.00 91.25 90 GLU A O 1
ATOM 719 N N . LYS A 1 91 ? -16.839 9.457 18.719 1.00 91.31 91 LYS A N 1
ATOM 720 C CA . LYS A 1 91 ? -15.647 8.632 18.938 1.00 91.31 91 LYS A CA 1
ATOM 721 C C . LYS A 1 91 ? -15.377 7.657 17.784 1.00 91.31 91 LYS A C 1
ATOM 723 O O . LYS A 1 91 ? -14.231 7.515 17.373 1.00 91.31 91 LYS A O 1
ATOM 728 N N . GLU A 1 92 ? -16.406 6.997 17.248 1.00 89.38 92 GLU A N 1
ATOM 729 C CA . GLU A 1 92 ? -16.259 6.133 16.067 1.00 89.38 92 GLU A CA 1
ATOM 730 C C . GLU A 1 92 ? -15.827 6.920 14.821 1.00 89.38 92 GLU A C 1
ATOM 732 O O . GLU A 1 92 ? -15.072 6.405 13.996 1.00 89.38 92 GLU A O 1
ATOM 737 N N . GLU A 1 93 ? -16.311 8.151 14.653 1.00 88.31 93 GLU A N 1
ATOM 738 C CA . GLU A 1 93 ? -15.932 9.022 13.539 1.00 88.31 93 GLU A CA 1
ATOM 739 C C . GLU A 1 93 ? -14.466 9.459 13.659 1.00 88.31 93 GLU A C 1
ATOM 741 O O . GLU A 1 93 ? -13.711 9.295 12.701 1.00 88.31 9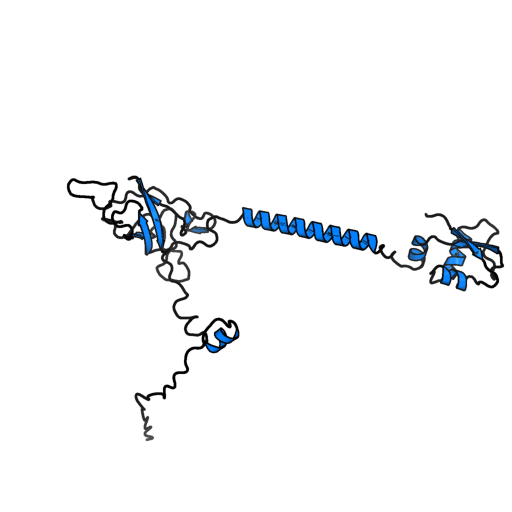3 GLU A O 1
ATOM 746 N N . GLU A 1 94 ? -14.024 9.871 14.851 1.00 86.38 94 GLU A N 1
ATOM 747 C CA . GLU A 1 94 ? -12.615 10.169 15.136 1.00 86.38 94 GLU A CA 1
ATOM 748 C C . GLU A 1 94 ? -11.702 8.950 14.915 1.00 86.38 94 GLU A C 1
ATOM 750 O O . GLU A 1 94 ? -10.634 9.081 14.315 1.00 86.38 94 GLU A O 1
ATOM 755 N N . GLU A 1 95 ? -12.109 7.751 15.349 1.00 83.31 95 GLU A N 1
ATOM 756 C CA . GLU A 1 95 ? -11.352 6.513 15.116 1.00 83.31 95 GLU A CA 1
ATOM 757 C C . GLU A 1 95 ? -11.238 6.191 13.615 1.00 83.31 95 GLU A C 1
ATOM 759 O O . GLU A 1 95 ? -10.155 5.846 13.139 1.00 83.31 95 GLU A O 1
ATOM 764 N N . ARG A 1 96 ? -12.312 6.378 12.834 1.00 78.38 96 ARG A N 1
ATOM 765 C CA . ARG A 1 96 ? -12.292 6.195 11.370 1.00 78.38 96 ARG A CA 1
ATOM 766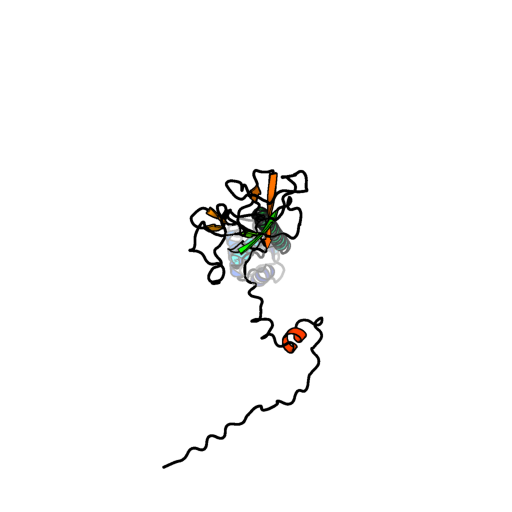 C C . ARG A 1 96 ? -11.443 7.243 10.661 1.00 78.38 96 ARG A C 1
ATOM 768 O O . ARG A 1 96 ? -10.775 6.920 9.678 1.00 78.38 96 ARG A O 1
ATOM 775 N N . GLU A 1 97 ? -11.474 8.494 11.110 1.00 74.75 97 GLU A N 1
ATOM 776 C CA . GLU A 1 97 ? -10.620 9.557 10.577 1.00 74.75 97 GLU A CA 1
ATOM 777 C C . GLU A 1 97 ? -9.145 9.278 10.867 1.00 74.75 97 GLU A C 1
ATOM 779 O O . GLU A 1 97 ? -8.315 9.402 9.965 1.00 74.75 97 GLU A O 1
ATOM 784 N N . GLN A 1 98 ? -8.817 8.817 12.077 1.00 72.69 98 GLN A N 1
ATOM 785 C CA . GLN A 1 98 ? -7.463 8.400 12.441 1.00 72.69 98 GLN A CA 1
ATOM 786 C C . GLN A 1 98 ? -7.002 7.177 11.641 1.00 72.69 98 GLN A C 1
ATOM 788 O O . GLN A 1 98 ? -5.881 7.175 11.134 1.00 72.69 98 GLN A O 1
ATOM 793 N N . GLU A 1 99 ? -7.857 6.166 11.456 1.00 71.12 99 GLU A N 1
ATOM 794 C CA . GLU A 1 99 ? -7.552 4.999 10.621 1.00 71.12 99 GLU A CA 1
ATOM 795 C C . GLU A 1 99 ? -7.309 5.411 9.162 1.00 71.12 99 GLU A C 1
ATOM 797 O O . GLU A 1 99 ? -6.351 4.964 8.533 1.00 71.12 99 GLU A O 1
ATOM 802 N N . ASN A 1 100 ? -8.129 6.313 8.617 1.00 67.00 100 ASN A N 1
ATOM 803 C CA . ASN A 1 100 ? -7.943 6.825 7.261 1.00 67.00 100 ASN A CA 1
ATOM 804 C C . ASN A 1 100 ? -6.694 7.706 7.126 1.00 67.00 100 ASN A C 1
ATOM 806 O O . ASN A 1 100 ? -6.038 7.648 6.088 1.00 67.00 100 ASN A O 1
ATOM 810 N N . ALA A 1 101 ? -6.336 8.479 8.153 1.00 68.38 101 ALA A N 1
ATOM 811 C CA . ALA A 1 101 ? -5.093 9.248 8.187 1.00 68.38 101 ALA A CA 1
ATOM 812 C C . ALA A 1 101 ? -3.847 8.352 8.324 1.00 68.38 101 ALA A C 1
ATOM 814 O O . ALA A 1 101 ? -2.768 8.734 7.874 1.00 68.38 101 ALA A O 1
ATOM 815 N N . ALA A 1 102 ? -3.990 7.163 8.919 1.00 67.69 102 ALA A N 1
ATOM 816 C CA . ALA A 1 102 ? -2.921 6.180 9.076 1.00 67.69 102 ALA A CA 1
ATOM 817 C C . ALA A 1 102 ? -2.739 5.252 7.861 1.00 67.69 102 ALA A C 1
ATOM 819 O O . ALA A 1 102 ? -1.730 4.545 7.797 1.00 67.69 102 ALA A O 1
ATOM 820 N N . LYS A 1 103 ? -3.673 5.248 6.896 1.00 70.88 103 LYS A N 1
ATOM 821 C CA . LYS A 1 103 ? -3.557 4.422 5.686 1.00 70.88 103 LYS A CA 1
ATOM 822 C C . LYS A 1 103 ? -2.358 4.853 4.850 1.00 70.88 103 LYS A C 1
ATOM 824 O O . LYS A 1 103 ? -2.268 5.989 4.384 1.00 70.88 103 LYS A O 1
ATOM 829 N N . SER A 1 104 ? -1.433 3.925 4.644 1.00 78.75 104 SER A N 1
ATOM 830 C CA . SER A 1 104 ? -0.263 4.143 3.800 1.00 78.75 104 SER A CA 1
ATOM 831 C C . SER A 1 104 ? -0.6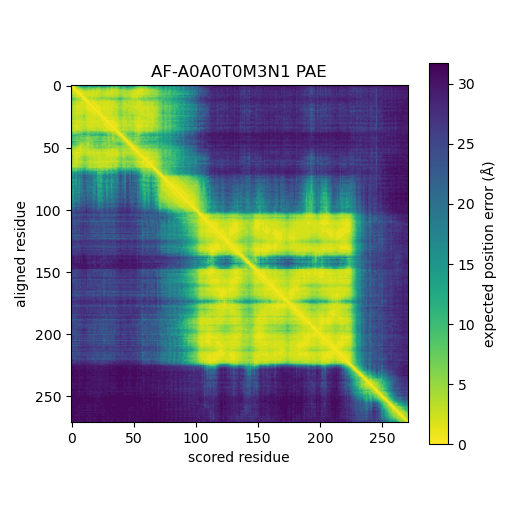61 4.073 2.324 1.00 78.75 104 SER A C 1
ATOM 833 O O . SER A 1 104 ? -1.512 3.274 1.942 1.00 78.75 104 SER A O 1
ATOM 835 N N . GLU A 1 105 ? 0.020 4.815 1.443 1.00 86.75 105 GLU A N 1
ATOM 836 C CA . GLU A 1 105 ? -0.119 4.638 -0.020 1.00 86.75 105 GLU A CA 1
ATOM 837 C C . GLU A 1 105 ? 0.213 3.201 -0.480 1.00 86.75 105 GLU A C 1
ATOM 839 O O . GLU A 1 105 ? -0.156 2.773 -1.579 1.00 86.75 105 GLU A O 1
ATOM 844 N N . HIS A 1 106 ? 0.925 2.461 0.373 1.00 86.88 106 HIS A N 1
ATOM 845 C CA . HIS A 1 106 ? 1.300 1.066 0.197 1.00 86.88 106 HIS A CA 1
ATOM 846 C C . HIS A 1 106 ? 0.204 0.068 0.602 1.00 86.88 106 HIS A C 1
ATOM 848 O O . HIS A 1 106 ? 0.328 -1.116 0.279 1.00 86.88 106 HIS A O 1
ATOM 854 N N . ASP A 1 107 ? -0.870 0.511 1.259 1.00 81.38 107 ASP A N 1
ATOM 855 C CA . ASP A 1 107 ? -1.941 -0.377 1.705 1.00 81.38 107 ASP A CA 1
ATOM 856 C C . ASP A 1 107 ? -2.671 -0.990 0.502 1.00 81.38 107 ASP A C 1
ATOM 858 O O . ASP A 1 107 ? -3.058 -0.317 -0.458 1.00 81.38 107 ASP A O 1
ATOM 862 N N . GLY A 1 108 ? -2.815 -2.316 0.525 1.00 81.50 108 GLY A N 1
ATOM 863 C CA . GLY A 1 108 ? -3.368 -3.081 -0.593 1.00 81.50 108 GLY A CA 1
ATOM 864 C C . GLY A 1 108 ? -2.432 -3.227 -1.802 1.00 81.50 108 GLY A C 1
ATOM 865 O O . GLY A 1 108 ? -2.889 -3.675 -2.853 1.00 81.50 108 GLY A O 1
ATOM 866 N N . LYS A 1 109 ? -1.145 -2.860 -1.694 1.00 88.06 109 LYS A N 1
ATOM 867 C CA . LYS A 1 109 ? -0.131 -3.111 -2.734 1.00 88.06 109 LYS A CA 1
ATOM 868 C C . LYS A 1 109 ? 0.652 -4.382 -2.452 1.00 88.06 109 LYS A C 1
ATOM 870 O O . LYS A 1 109 ? 1.013 -4.668 -1.311 1.00 88.06 109 LYS A O 1
ATOM 875 N N . TYR A 1 110 ? 0.982 -5.123 -3.506 1.00 90.06 110 TYR A N 1
ATOM 876 C CA . TYR A 1 110 ? 1.807 -6.315 -3.360 1.00 90.06 110 TYR A CA 1
ATOM 877 C C . TYR A 1 110 ? 3.279 -5.961 -3.139 1.00 90.06 110 TYR A C 1
ATOM 879 O O . TYR A 1 110 ? 3.847 -5.063 -3.767 1.00 90.06 110 TYR A O 1
ATOM 887 N N . PHE A 1 111 ? 3.924 -6.736 -2.272 1.00 91.69 111 PHE A N 1
ATOM 888 C CA . PHE A 1 111 ? 5.371 -6.736 -2.112 1.00 91.69 111 PHE A CA 1
ATOM 889 C C . PHE A 1 111 ? 6.087 -7.226 -3.373 1.00 91.69 111 PHE A C 1
ATOM 891 O O . PHE A 1 111 ? 5.657 -8.175 -4.030 1.00 91.69 111 PHE A O 1
ATOM 898 N N . VAL A 1 112 ? 7.223 -6.624 -3.700 1.00 93.06 112 VAL A N 1
ATOM 899 C CA . VAL A 1 112 ? 8.022 -7.017 -4.866 1.00 93.06 112 VAL A CA 1
ATOM 900 C C . VAL A 1 112 ? 9.044 -8.062 -4.451 1.00 93.06 112 VAL A C 1
ATOM 902 O O . VAL A 1 112 ? 9.758 -7.878 -3.471 1.00 93.06 112 VAL A O 1
ATOM 905 N N . VAL A 1 113 ? 9.164 -9.141 -5.218 1.00 93.19 113 VAL A N 1
ATOM 906 C CA . VAL A 1 113 ? 10.133 -10.213 -4.957 1.00 93.19 113 VAL A CA 1
ATOM 907 C C . VAL A 1 113 ? 11.089 -10.415 -6.132 1.00 93.19 113 VAL A C 1
ATOM 909 O O . VAL A 1 113 ? 10.929 -9.857 -7.219 1.00 93.19 113 VAL A O 1
ATOM 912 N N . HIS A 1 114 ? 12.103 -11.247 -5.923 1.00 92.44 114 HIS A N 1
ATOM 913 C CA . HIS A 1 114 ? 13.061 -11.644 -6.945 1.00 92.44 114 HIS A CA 1
ATOM 914 C C . HIS A 1 114 ? 12.374 -12.146 -8.235 1.00 92.44 114 HIS A C 1
ATOM 916 O O . HIS A 1 114 ? 11.413 -12.924 -8.203 1.00 92.44 114 HIS A O 1
ATOM 922 N N . ASN A 1 115 ? 12.903 -11.715 -9.387 1.00 92.88 115 ASN A N 1
ATOM 923 C CA . ASN A 1 115 ? 12.322 -11.880 -10.725 1.00 92.88 115 ASN A CA 1
ATOM 924 C C . ASN A 1 115 ? 11.008 -11.115 -10.980 1.00 92.88 115 ASN A C 1
ATOM 926 O O . ASN A 1 115 ? 10.286 -11.443 -11.926 1.00 92.88 115 ASN A O 1
ATOM 930 N N . ALA A 1 116 ? 10.705 -10.074 -10.201 1.00 95.06 116 ALA A N 1
ATOM 931 C CA . ALA A 1 116 ? 9.701 -9.085 -10.586 1.00 95.06 116 ALA A CA 1
ATOM 932 C C . ALA A 1 116 ? 10.012 -8.495 -11.967 1.00 95.06 116 ALA A C 1
ATOM 934 O O . ALA A 1 116 ? 11.172 -8.244 -12.300 1.00 95.06 116 ALA A O 1
ATOM 935 N N . LYS A 1 117 ? 8.979 -8.269 -12.781 1.00 96.81 117 LYS A N 1
ATOM 936 C CA . LYS A 1 117 ? 9.135 -7.651 -14.101 1.00 96.81 117 LYS A CA 1
ATOM 937 C C . LYS A 1 117 ? 9.001 -6.150 -13.959 1.00 96.81 117 LYS A C 1
ATOM 939 O O . LYS A 1 117 ? 7.962 -5.677 -13.505 1.00 96.81 117 LYS A O 1
ATOM 944 N N . CYS A 1 118 ? 10.005 -5.418 -14.409 1.00 97.75 118 CYS A N 1
ATOM 945 C CA . CYS A 1 118 ? 10.016 -3.962 -14.414 1.00 97.75 118 CYS A CA 1
ATOM 946 C C . CYS A 1 118 ? 10.017 -3.435 -15.848 1.00 97.75 118 CYS A C 1
ATOM 948 O O . CYS A 1 118 ? 10.448 -4.129 -16.772 1.00 97.75 118 CYS A O 1
ATOM 950 N N . VAL A 1 119 ? 9.562 -2.200 -16.033 1.00 97.69 119 VAL A N 1
ATOM 951 C CA . VAL A 1 119 ? 9.530 -1.496 -17.325 1.00 97.69 119 VAL A CA 1
ATOM 952 C C . VAL A 1 119 ? 10.167 -0.121 -17.189 1.00 97.69 119 VAL A C 1
ATOM 954 O O . VAL A 1 119 ? 10.151 0.454 -16.108 1.00 97.69 119 VAL A O 1
ATOM 957 N N . CYS A 1 120 ? 10.714 0.410 -18.282 1.00 98.12 120 CYS A N 1
ATOM 958 C CA . CYS A 1 120 ? 11.254 1.768 -18.348 1.00 98.12 120 CYS A CA 1
ATOM 959 C C . CYS A 1 120 ? 10.436 2.606 -19.333 1.00 98.12 120 CYS A C 1
ATOM 961 O O . CYS A 1 120 ? 10.231 2.197 -20.477 1.00 98.12 120 CYS A O 1
ATOM 963 N N . ASP A 1 121 ? 10.023 3.805 -18.928 1.00 97.81 121 ASP A N 1
ATOM 964 C CA . ASP A 1 121 ? 9.197 4.706 -19.748 1.00 97.81 121 ASP A CA 1
ATOM 965 C C . ASP A 1 121 ? 9.907 5.211 -21.025 1.00 97.81 121 ASP A C 1
ATOM 967 O O . ASP A 1 121 ? 9.263 5.651 -21.982 1.00 97.81 121 ASP A O 1
ATOM 971 N N . LYS A 1 122 ? 11.243 5.126 -21.070 1.00 97.25 122 LYS A N 1
ATOM 972 C CA . LYS A 1 122 ? 12.067 5.491 -22.237 1.00 97.25 122 LYS A CA 1
ATOM 973 C C . LYS A 1 122 ? 12.456 4.308 -23.117 1.00 97.25 122 LYS A C 1
ATOM 975 O O . LYS A 1 122 ? 13.239 4.496 -24.050 1.00 97.25 122 LYS A O 1
ATOM 980 N N . ALA A 1 123 ? 11.930 3.112 -22.870 1.00 97.06 123 ALA A N 1
ATOM 981 C CA . ALA A 1 123 ? 12.093 2.002 -23.800 1.00 97.06 123 ALA A CA 1
ATOM 982 C C . ALA A 1 123 ? 11.409 2.328 -25.142 1.00 97.06 123 ALA A C 1
ATOM 984 O O . ALA A 1 123 ? 10.304 2.879 -25.182 1.00 97.06 123 ALA A O 1
ATOM 985 N N . VAL A 1 124 ? 12.065 2.002 -26.260 1.00 96.81 124 VAL A N 1
ATOM 986 C CA . VAL A 1 124 ? 11.458 2.111 -27.600 1.00 96.81 124 VAL A CA 1
ATOM 987 C C . VAL A 1 124 ? 10.261 1.165 -27.707 1.00 96.81 124 VAL A C 1
ATOM 989 O O . VAL A 1 124 ? 9.186 1.591 -28.122 1.00 96.81 124 VAL A O 1
ATOM 992 N N . ASN A 1 125 ? 10.424 -0.082 -27.255 1.00 95.56 125 ASN A N 1
ATOM 993 C CA . ASN A 1 125 ? 9.330 -1.034 -27.098 1.00 95.56 125 ASN A CA 1
ATOM 994 C C . ASN A 1 125 ? 8.747 -0.929 -25.672 1.00 95.56 125 ASN A C 1
ATOM 996 O O . ASN A 1 125 ? 9.406 -1.371 -24.731 1.00 95.56 125 ASN A O 1
ATOM 1000 N N . PRO A 1 126 ? 7.517 -0.416 -25.483 1.00 90.81 126 PRO A N 1
ATOM 1001 C CA . PRO A 1 126 ? 6.920 -0.251 -24.155 1.00 90.81 126 PRO A CA 1
ATOM 1002 C C . PRO A 1 126 ? 6.594 -1.581 -23.456 1.00 90.81 126 PRO A C 1
ATOM 1004 O O . PRO A 1 126 ? 6.394 -1.600 -22.247 1.00 90.81 126 PRO A O 1
ATOM 1007 N N . LYS A 1 127 ? 6.547 -2.700 -24.194 1.00 92.56 127 LYS A N 1
ATOM 1008 C CA . LYS A 1 127 ? 6.342 -4.045 -23.631 1.00 92.56 127 LYS A CA 1
ATOM 1009 C C . LYS A 1 127 ? 7.646 -4.708 -23.184 1.00 92.56 127 LYS A C 1
ATOM 1011 O O . LYS A 1 127 ? 7.610 -5.816 -22.656 1.00 92.56 127 LYS A O 1
ATOM 1016 N N . GLN A 1 128 ? 8.793 -4.078 -23.434 1.00 95.12 128 GLN A N 1
ATOM 1017 C CA . GLN A 1 128 ? 10.078 -4.626 -23.031 1.00 95.12 128 GLN A CA 1
ATOM 1018 C C . GLN A 1 128 ? 10.214 -4.566 -21.509 1.00 95.12 128 GLN A C 1
ATOM 1020 O O . GLN A 1 128 ? 10.245 -3.487 -20.918 1.00 95.12 128 GLN A O 1
ATOM 1025 N N . THR A 1 129 ? 10.339 -5.737 -20.889 1.00 97.00 129 THR A N 1
ATOM 1026 C CA . THR A 1 129 ? 10.543 -5.874 -19.446 1.00 97.00 129 THR A CA 1
ATOM 1027 C C . THR A 1 129 ? 11.957 -6.343 -19.128 1.00 97.00 129 THR A C 1
ATOM 1029 O O . THR A 1 129 ? 12.554 -7.075 -19.920 1.00 97.00 129 THR A O 1
ATOM 1032 N N . ALA A 1 130 ? 12.440 -5.997 -17.939 1.00 97.50 130 ALA A N 1
ATOM 1033 C CA . ALA A 1 130 ? 13.627 -6.587 -17.329 1.00 97.50 130 ALA A CA 1
ATOM 1034 C C . ALA A 1 130 ? 13.268 -7.199 -15.973 1.00 97.50 130 ALA A C 1
ATOM 1036 O O . ALA A 1 130 ? 12.414 -6.666 -15.263 1.00 97.50 130 ALA A O 1
ATOM 1037 N N . ASN A 1 131 ? 13.922 -8.297 -15.607 1.00 96.81 131 ASN A N 1
ATOM 1038 C CA . ASN A 1 131 ? 13.685 -8.969 -14.335 1.00 96.81 131 ASN A CA 1
ATOM 1039 C C . ASN A 1 131 ? 14.564 -8.356 -13.244 1.00 96.81 131 ASN A C 1
ATOM 1041 O O . ASN A 1 131 ? 15.789 -8.370 -13.367 1.00 96.81 131 ASN A O 1
ATOM 1045 N N . LEU A 1 132 ? 13.955 -7.872 -12.166 1.00 96.81 132 LEU A N 1
ATOM 1046 C CA . LEU A 1 132 ? 14.653 -7.387 -10.983 1.00 96.81 132 LEU A CA 1
ATOM 1047 C C . LEU A 1 132 ? 15.376 -8.536 -10.272 1.00 96.81 132 LEU A C 1
ATOM 1049 O O . LEU A 1 132 ? 14.795 -9.594 -10.018 1.00 96.81 132 LEU A O 1
ATOM 1053 N N . GLN A 1 133 ? 16.641 -8.316 -9.931 1.00 94.31 133 GLN A N 1
ATOM 1054 C CA . GLN A 1 133 ? 17.458 -9.239 -9.157 1.00 94.31 133 GLN A CA 1
ATOM 1055 C C . GLN A 1 133 ? 17.636 -8.712 -7.740 1.00 94.31 133 GLN A C 1
ATOM 1057 O O . GLN A 1 133 ? 18.293 -7.695 -7.518 1.00 94.31 133 GLN A O 1
ATOM 1062 N N . VAL A 1 134 ? 17.086 -9.453 -6.783 1.00 92.31 134 VAL A N 1
ATOM 1063 C CA . VAL A 1 134 ? 17.384 -9.256 -5.362 1.00 92.31 134 VAL A CA 1
ATOM 1064 C C . VAL A 1 134 ? 18.786 -9.783 -5.074 1.00 92.31 134 VAL A C 1
ATOM 1066 O O . VAL A 1 134 ? 19.064 -10.965 -5.264 1.00 92.31 134 VAL A O 1
ATOM 1069 N N . THR A 1 135 ? 19.664 -8.875 -4.666 1.00 88.31 135 THR A N 1
ATOM 1070 C CA . THR A 1 135 ? 21.096 -9.072 -4.389 1.00 88.31 135 THR A CA 1
ATOM 1071 C C . THR A 1 135 ? 21.476 -8.604 -2.981 1.00 88.31 135 THR A C 1
ATOM 1073 O O . THR A 1 135 ? 22.517 -8.996 -2.460 1.00 88.31 135 THR A O 1
ATOM 1076 N N . SER A 1 136 ? 20.620 -7.807 -2.340 1.00 83.19 136 SER A N 1
ATOM 1077 C CA . SER A 1 136 ? 20.777 -7.288 -0.980 1.00 83.19 136 SER A CA 1
ATOM 1078 C C . SER A 1 136 ? 20.802 -8.388 0.091 1.00 83.19 136 SER A C 1
ATOM 1080 O O . SER A 1 136 ? 21.457 -8.244 1.129 1.00 83.19 136 SER A O 1
ATOM 1082 N N . HIS A 1 137 ? 20.102 -9.500 -0.146 1.00 81.06 137 HIS A N 1
ATOM 1083 C CA . HIS A 1 137 ? 20.069 -10.664 0.730 1.00 81.06 137 HIS A CA 1
ATOM 1084 C C . HIS A 1 137 ? 19.552 -11.918 0.018 1.00 81.06 137 HIS A C 1
ATOM 1086 O O . HIS A 1 137 ? 18.922 -11.851 -1.031 1.00 81.06 137 HIS A O 1
ATOM 1092 N N . GLN A 1 138 ? 19.731 -13.066 0.674 1.00 73.00 138 GLN A N 1
ATOM 1093 C CA . GLN A 1 138 ? 19.111 -14.344 0.303 1.00 73.00 138 GLN A CA 1
ATOM 1094 C C . GLN A 1 138 ? 18.310 -14.968 1.466 1.00 73.00 138 GLN A C 1
ATOM 1096 O O . GLN A 1 138 ? 18.032 -16.161 1.457 1.00 73.00 138 GLN A O 1
ATOM 1101 N N . ALA A 1 139 ? 17.966 -14.174 2.491 1.00 62.28 139 ALA A N 1
ATOM 1102 C CA . ALA A 1 139 ? 17.465 -14.692 3.769 1.00 62.28 139 ALA A CA 1
ATOM 1103 C C . ALA A 1 139 ? 15.933 -14.764 3.880 1.00 62.28 139 ALA A C 1
ATOM 1105 O O . ALA A 1 139 ? 15.412 -15.769 4.344 1.00 62.28 139 ALA A O 1
ATOM 1106 N N . ILE A 1 140 ? 15.211 -13.712 3.477 1.00 62.81 140 ILE A N 1
ATOM 1107 C CA . ILE A 1 140 ? 13.754 -13.648 3.662 1.00 62.81 140 ILE A CA 1
ATOM 1108 C C . ILE A 1 140 ? 13.066 -14.070 2.372 1.00 62.81 140 ILE A C 1
ATOM 1110 O O . ILE A 1 140 ? 13.210 -13.395 1.352 1.00 62.81 140 ILE A O 1
ATOM 1114 N N . VAL A 1 141 ? 12.349 -15.190 2.437 1.00 62.38 141 VAL A N 1
ATOM 1115 C CA . VAL A 1 141 ? 11.497 -15.720 1.371 1.00 62.38 141 VAL A CA 1
ATOM 1116 C C . VAL A 1 141 ? 10.056 -15.314 1.664 1.00 62.38 141 VAL A C 1
ATOM 1118 O O . VAL A 1 141 ? 9.587 -15.477 2.786 1.00 62.38 141 VAL A O 1
ATOM 1121 N N . PHE A 1 142 ? 9.359 -14.773 0.669 1.00 62.56 142 PHE A N 1
ATOM 1122 C CA . PHE A 1 142 ? 7.935 -14.466 0.795 1.00 62.56 142 PHE A CA 1
ATOM 1123 C C . PHE A 1 142 ? 7.102 -15.723 0.480 1.00 62.56 142 PHE A C 1
ATOM 1125 O O . PHE A 1 142 ? 7.338 -16.372 -0.542 1.00 62.56 142 PHE A O 1
ATOM 1132 N N . ASN A 1 143 ? 6.137 -16.065 1.343 1.00 59.12 143 ASN A N 1
ATOM 1133 C CA . ASN A 1 143 ? 5.208 -17.202 1.196 1.00 59.12 143 ASN A CA 1
ATOM 1134 C C . ASN A 1 143 ? 5.864 -18.587 0.984 1.00 59.12 143 ASN A C 1
ATOM 1136 O O . ASN A 1 143 ? 5.347 -19.384 0.205 1.00 59.12 143 ASN A O 1
ATOM 1140 N N . ASP A 1 144 ? 7.012 -18.868 1.616 1.00 56.75 144 ASP A N 1
ATOM 1141 C CA . ASP A 1 144 ? 7.745 -20.151 1.512 1.00 56.75 144 ASP A CA 1
ATOM 1142 C C . ASP A 1 144 ? 8.123 -20.586 0.077 1.00 56.75 144 ASP A C 1
ATOM 1144 O O . ASP A 1 144 ? 8.556 -21.713 -0.172 1.00 56.75 144 ASP A O 1
ATOM 1148 N N . GLN A 1 145 ? 8.036 -19.670 -0.892 1.00 62.44 145 GLN A N 1
ATOM 1149 C CA . GLN A 1 145 ? 8.389 -19.919 -2.287 1.00 62.44 145 GLN A CA 1
ATOM 1150 C C . GLN A 1 145 ? 9.902 -19.805 -2.469 1.00 62.44 145 GLN A C 1
ATOM 1152 O O . GLN A 1 145 ? 10.448 -18.714 -2.654 1.00 62.44 145 GLN A O 1
ATOM 1157 N N . THR A 1 146 ? 10.605 -20.935 -2.418 1.00 64.44 146 THR A N 1
ATOM 1158 C CA . THR A 1 146 ? 12.068 -20.985 -2.537 1.00 64.44 146 THR A CA 1
ATOM 1159 C C . THR A 1 146 ? 12.570 -20.141 -3.722 1.00 64.44 146 THR A C 1
ATOM 1161 O O . THR A 1 146 ? 12.111 -20.290 -4.852 1.00 64.44 146 THR A O 1
ATOM 1164 N N . GLY A 1 147 ? 13.508 -19.221 -3.463 1.00 66.69 147 GLY A N 1
ATOM 1165 C CA . GLY A 1 147 ? 14.067 -18.319 -4.482 1.00 66.69 147 GLY A CA 1
ATOM 1166 C C . GLY A 1 147 ? 13.282 -17.020 -4.735 1.00 66.69 147 GLY A C 1
ATOM 1167 O O . GLY A 1 147 ? 13.650 -16.257 -5.630 1.00 66.69 147 GLY A O 1
AT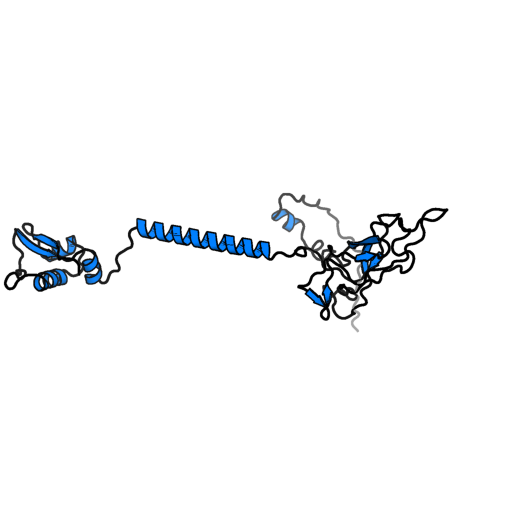OM 1168 N N . LYS A 1 148 ? 12.227 -16.726 -3.960 1.00 78.25 148 LYS A N 1
ATOM 1169 C CA . LYS A 1 148 ? 11.473 -15.457 -4.002 1.00 78.25 148 LYS A CA 1
ATOM 1170 C C . LYS A 1 148 ? 11.844 -14.542 -2.840 1.00 78.25 148 LYS A C 1
ATOM 1172 O O . LYS A 1 148 ? 11.071 -14.335 -1.906 1.00 78.25 148 LYS A O 1
ATOM 1177 N N . TRP A 1 149 ? 13.054 -13.994 -2.905 1.00 87.19 149 TRP A N 1
ATOM 1178 C CA . TRP A 1 149 ? 13.522 -13.038 -1.903 1.00 87.19 149 TRP A CA 1
ATOM 1179 C C . TRP A 1 149 ? 12.802 -11.699 -2.034 1.00 87.19 149 TRP A C 1
ATOM 1181 O O . TRP A 1 149 ? 12.604 -11.229 -3.154 1.00 87.19 149 TRP A O 1
ATOM 1191 N N . LEU A 1 150 ? 12.424 -11.098 -0.906 1.00 89.62 150 LEU A N 1
ATOM 1192 C CA . LEU A 1 150 ? 11.794 -9.779 -0.879 1.00 89.62 150 LEU A CA 1
ATOM 1193 C C . LEU A 1 150 ? 12.766 -8.706 -1.392 1.00 89.62 150 LEU A C 1
ATOM 1195 O O . LEU A 1 150 ? 13.939 -8.720 -1.040 1.00 89.62 150 LEU A O 1
ATOM 1199 N N . ALA A 1 151 ? 12.307 -7.804 -2.255 1.00 93.06 151 ALA A N 1
ATOM 1200 C CA . ALA A 1 151 ? 13.149 -6.749 -2.799 1.00 93.06 151 ALA A CA 1
ATOM 1201 C C . ALA A 1 151 ? 13.216 -5.546 -1.850 1.00 93.06 151 ALA A C 1
ATOM 1203 O O . ALA A 1 151 ? 12.223 -5.155 -1.233 1.00 93.06 151 ALA A O 1
ATOM 1204 N N . THR A 1 152 ? 14.396 -4.941 -1.775 1.00 94.31 152 THR A N 1
ATOM 1205 C CA . THR A 1 152 ? 14.696 -3.774 -0.940 1.00 94.31 152 THR A CA 1
ATOM 1206 C C . THR A 1 152 ? 15.087 -2.567 -1.786 1.00 94.31 152 THR A C 1
ATOM 1208 O O . THR A 1 152 ? 15.400 -2.686 -2.971 1.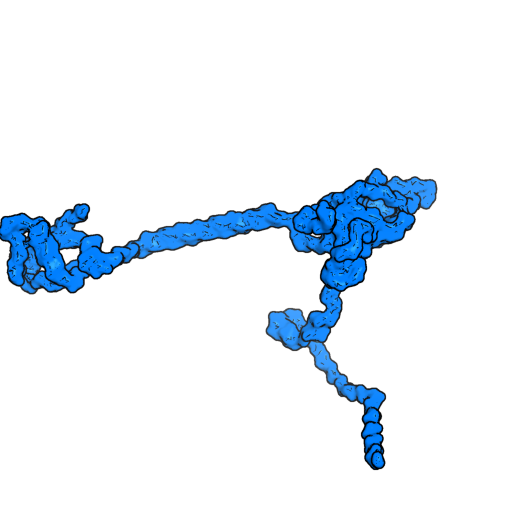00 94.31 152 THR A O 1
ATOM 1211 N N . GLU A 1 153 ? 15.143 -1.397 -1.155 1.00 95.19 153 GLU A N 1
ATOM 1212 C CA . GLU A 1 153 ? 15.564 -0.133 -1.775 1.00 95.19 153 GLU A CA 1
ATOM 1213 C C . GLU A 1 153 ? 16.970 -0.141 -2.412 1.00 95.19 153 GLU A C 1
ATOM 1215 O O . GLU A 1 153 ? 17.285 0.753 -3.200 1.00 95.19 153 GLU A O 1
ATOM 1220 N N . ASP A 1 154 ? 17.799 -1.146 -2.116 1.00 94.38 154 ASP A N 1
ATOM 1221 C CA . ASP A 1 154 ? 19.154 -1.286 -2.659 1.00 94.38 154 ASP A CA 1
ATOM 1222 C C . ASP A 1 154 ? 19.229 -2.194 -3.899 1.00 94.38 154 ASP A C 1
ATOM 1224 O O . ASP A 1 154 ? 20.235 -2.177 -4.622 1.00 94.38 154 ASP A O 1
ATOM 1228 N N . ASP A 1 155 ? 18.182 -2.979 -4.174 1.00 95.06 155 ASP A N 1
ATOM 1229 C CA . ASP A 1 155 ? 18.155 -3.971 -5.249 1.00 95.06 155 ASP A CA 1
ATOM 1230 C C . ASP A 1 155 ? 17.928 -3.306 -6.603 1.00 95.06 155 ASP A C 1
ATOM 1232 O O . ASP A 1 155 ? 16.814 -2.960 -6.971 1.00 95.06 155 ASP A O 1
ATOM 1236 N N . ARG A 1 156 ? 19.003 -3.084 -7.358 1.00 95.31 156 ARG A N 1
ATOM 1237 C CA . ARG A 1 156 ? 18.977 -2.278 -8.599 1.00 95.31 156 ARG A CA 1
ATOM 1238 C C . ARG A 1 156 ? 19.581 -2.997 -9.798 1.00 95.31 156 ARG A C 1
ATOM 1240 O O . ARG A 1 156 ? 19.875 -2.384 -10.824 1.00 95.31 156 ARG A O 1
ATOM 1247 N N . THR A 1 157 ? 19.799 -4.294 -9.647 1.00 95.12 157 THR A N 1
ATOM 1248 C CA . THR A 1 157 ? 20.364 -5.154 -10.680 1.00 95.12 157 THR A CA 1
ATOM 1249 C C . THR A 1 157 ? 19.228 -5.784 -11.469 1.00 95.12 157 THR A C 1
ATOM 1251 O O . THR A 1 157 ? 18.227 -6.206 -10.894 1.00 95.12 157 THR A O 1
ATOM 1254 N N . PHE A 1 158 ? 19.373 -5.860 -12.790 1.00 97.00 158 PHE A N 1
ATOM 1255 C CA . PHE A 1 158 ? 18.333 -6.370 -13.677 1.00 97.00 158 PHE A CA 1
ATOM 1256 C C . PHE A 1 158 ? 18.891 -7.380 -14.677 1.00 97.00 158 PHE A C 1
ATOM 1258 O O . PHE A 1 158 ? 20.058 -7.312 -15.064 1.00 97.00 158 PHE A O 1
ATOM 1265 N N . ILE A 1 159 ? 18.027 -8.285 -15.133 1.00 95.38 159 ILE A N 1
ATOM 1266 C CA . ILE A 1 159 ? 18.306 -9.226 -16.218 1.00 95.38 159 ILE A CA 1
ATOM 1267 C C . ILE A 1 159 ? 17.390 -8.906 -17.410 1.00 95.38 159 ILE A C 1
ATOM 1269 O O . ILE A 1 159 ? 16.170 -8.854 -17.233 1.00 95.38 159 ILE A O 1
ATOM 1273 N N . PRO A 1 160 ? 17.941 -8.729 -18.625 1.00 95.38 160 PRO A N 1
ATOM 1274 C CA . PRO A 1 160 ? 19.366 -8.825 -18.965 1.00 95.38 160 PRO A CA 1
ATOM 1275 C C . PRO A 1 160 ? 20.192 -7.596 -18.505 1.00 95.38 160 PRO A C 1
ATOM 1277 O O . PRO A 1 160 ? 19.660 -6.486 -18.435 1.00 95.38 160 PRO A O 1
ATOM 1280 N N . PRO A 1 161 ? 21.503 -7.756 -18.220 1.00 92.38 161 PRO A N 1
ATOM 1281 C CA . PRO A 1 161 ? 22.369 -6.643 -17.804 1.00 92.38 161 PRO A CA 1
ATOM 1282 C C . PRO A 1 161 ? 22.751 -5.710 -18.966 1.00 92.38 161 PRO A C 1
ATOM 1284 O O . PRO A 1 161 ? 23.034 -4.533 -18.760 1.00 92.38 161 PRO A O 1
ATOM 1287 N N . VAL A 1 162 ? 22.747 -6.228 -20.198 1.00 91.94 162 VAL A N 1
ATOM 1288 C CA . VAL A 1 162 ? 22.968 -5.463 -21.432 1.00 91.94 162 VAL A CA 1
ATOM 1289 C C . VAL A 1 162 ? 21.636 -5.315 -22.144 1.00 91.94 162 VAL A C 1
ATOM 1291 O O . VAL A 1 162 ? 20.866 -6.271 -22.203 1.00 91.94 162 VAL A O 1
ATOM 1294 N N . ALA A 1 163 ? 21.375 -4.129 -22.701 1.00 94.44 163 ALA A N 1
ATOM 1295 C CA . ALA A 1 163 ? 20.103 -3.829 -23.350 1.00 94.44 163 ALA A CA 1
ATOM 1296 C C . ALA A 1 163 ? 18.911 -4.109 -22.415 1.00 94.44 163 ALA A C 1
ATOM 1298 O O . ALA A 1 163 ? 17.896 -4.643 -22.852 1.00 94.44 163 ALA A O 1
ATOM 1299 N N . THR A 1 164 ? 19.040 -3.752 -21.130 1.00 96.31 164 THR A N 1
ATOM 1300 C CA . THR A 1 164 ? 18.108 -4.123 -20.050 1.00 96.31 164 THR A CA 1
ATOM 1301 C C . THR A 1 164 ? 16.647 -3.894 -20.421 1.00 96.31 164 THR A C 1
ATOM 1303 O O . THR A 1 164 ? 15.827 -4.798 -20.307 1.00 96.31 164 THR A O 1
ATOM 1306 N N . PHE A 1 165 ? 16.338 -2.714 -20.963 1.00 97.56 165 PHE A N 1
ATOM 1307 C CA . PHE A 1 165 ? 15.009 -2.369 -21.475 1.00 97.56 165 PHE A CA 1
ATOM 1308 C C . PHE A 1 165 ? 14.983 -2.228 -23.008 1.00 97.56 165 PHE A C 1
ATOM 1310 O O . PHE A 1 165 ? 14.227 -1.428 -23.555 1.00 97.56 165 PHE A O 1
ATOM 1317 N N . GLY A 1 166 ? 15.808 -2.996 -23.725 1.00 96.56 166 GLY A N 1
ATOM 1318 C CA . GLY A 1 166 ? 15.897 -2.973 -25.187 1.00 96.56 166 GLY A CA 1
ATOM 1319 C C . GLY A 1 166 ? 16.613 -1.725 -25.700 1.00 96.56 166 GLY A C 1
ATOM 1320 O O . GLY A 1 166 ? 17.667 -1.363 -25.183 1.00 96.56 166 GLY A O 1
ATOM 1321 N N . GLN A 1 167 ? 16.066 -1.061 -26.719 1.00 97.19 167 GLN A N 1
ATOM 1322 C CA . GLN A 1 167 ? 16.574 0.224 -27.221 1.00 97.19 167 GLN A CA 1
ATOM 1323 C C . GLN A 1 167 ? 16.047 1.404 -26.390 1.00 97.19 167 GLN A C 1
ATOM 1325 O O . GLN A 1 167 ? 14.888 1.405 -25.972 1.00 97.19 167 GLN A O 1
ATOM 1330 N N . CYS A 1 168 ? 16.882 2.425 -26.170 1.00 97.12 168 CYS A N 1
ATOM 1331 C CA . CYS A 1 168 ? 16.563 3.567 -25.309 1.00 97.12 168 CYS A CA 1
ATOM 1332 C C . CYS A 1 168 ? 16.305 4.853 -26.109 1.00 97.12 168 CYS A C 1
ATOM 1334 O O . CYS A 1 168 ? 17.207 5.358 -26.776 1.00 97.12 168 CYS A O 1
ATOM 1336 N N . LYS A 1 169 ? 15.117 5.454 -25.953 1.00 96.75 169 LYS A N 1
ATOM 1337 C CA . LYS A 1 169 ? 14.718 6.713 -26.614 1.00 96.75 169 LYS A CA 1
ATOM 1338 C C . LYS A 1 169 ? 15.618 7.905 -26.269 1.00 96.75 169 LYS A C 1
ATOM 1340 O O . LYS A 1 169 ? 15.703 8.849 -27.044 1.00 96.75 169 LYS A O 1
ATOM 1345 N N . LEU A 1 170 ? 16.295 7.864 -25.120 1.00 96.00 170 LEU A N 1
ATOM 1346 C CA . LEU A 1 170 ? 17.224 8.914 -24.682 1.00 96.00 170 LEU A CA 1
ATOM 1347 C C . LEU A 1 170 ? 18.660 8.720 -25.192 1.00 96.00 170 LEU A C 1
ATOM 1349 O O . LEU A 1 170 ? 19.544 9.490 -24.831 1.00 96.00 170 LEU A O 1
ATOM 1353 N N . LYS A 1 171 ? 18.917 7.700 -26.020 1.00 94.00 171 LYS A N 1
ATOM 1354 C CA . LYS A 1 171 ? 20.221 7.473 -26.656 1.00 94.00 171 LYS A CA 1
ATOM 1355 C C . LYS A 1 171 ? 20.077 7.378 -28.183 1.00 94.00 171 LYS A C 1
ATOM 1357 O O . LYS A 1 171 ? 20.216 6.279 -28.723 1.00 94.00 171 LYS A O 1
ATOM 1362 N N . PRO A 1 172 ? 19.754 8.482 -28.883 1.00 94.38 172 PRO A N 1
ATOM 1363 C CA . PRO A 1 172 ? 19.654 8.479 -30.341 1.00 94.38 172 PRO A CA 1
ATOM 1364 C C . PRO A 1 172 ? 21.017 8.216 -31.001 1.00 94.38 172 PRO A C 1
ATOM 1366 O O . PRO A 1 172 ? 22.066 8.579 -30.469 1.00 94.38 172 PRO A O 1
ATOM 1369 N N . SER A 1 173 ? 20.997 7.593 -32.174 1.00 94.94 173 SER A N 1
ATOM 1370 C CA . SER A 1 173 ? 22.146 7.390 -33.059 1.00 94.94 173 SER A CA 1
ATOM 1371 C C . SER A 1 173 ? 21.725 7.567 -34.520 1.00 94.94 173 SER A C 1
ATOM 1373 O O . SER A 1 173 ? 20.535 7.609 -34.829 1.00 94.94 173 SER A O 1
ATOM 1375 N N . SER A 1 174 ? 22.689 7.637 -35.443 1.00 92.06 174 SER A N 1
ATOM 1376 C CA . SER A 1 174 ? 22.424 7.875 -36.873 1.00 92.06 174 SER A CA 1
ATOM 1377 C C . SER A 1 174 ? 21.498 6.842 -37.537 1.00 92.06 174 SER A C 1
ATOM 1379 O O . SER A 1 174 ? 20.974 7.112 -38.611 1.00 92.06 174 SER A O 1
ATOM 1381 N N . GLY A 1 175 ? 21.290 5.673 -36.917 1.00 91.06 175 GLY A N 1
ATOM 1382 C CA . GLY A 1 175 ? 20.426 4.596 -37.417 1.00 91.06 175 GLY A CA 1
ATOM 1383 C C . GLY A 1 175 ? 19.275 4.212 -36.482 1.00 91.06 175 GLY A C 1
ATOM 1384 O O . GLY A 1 175 ? 18.717 3.129 -36.635 1.00 91.06 175 GLY A O 1
ATOM 1385 N N . GLY A 1 176 ? 18.943 5.041 -35.486 1.00 94.62 176 GLY A N 1
ATOM 1386 C CA . GLY A 1 176 ? 17.858 4.778 -34.539 1.00 94.62 176 GLY A CA 1
ATOM 1387 C C . GLY A 1 176 ? 18.263 5.068 -33.099 1.00 94.62 176 GLY A C 1
ATOM 1388 O O . GLY A 1 176 ? 18.624 6.192 -32.763 1.00 94.62 176 GLY A O 1
ATOM 1389 N N . TYR A 1 177 ? 18.180 4.058 -32.234 1.00 96.75 177 TYR A N 1
ATOM 1390 C CA . TYR A 1 177 ? 18.459 4.194 -30.806 1.00 96.75 177 TYR A CA 1
ATOM 1391 C C . TYR A 1 177 ? 19.447 3.134 -30.334 1.00 96.75 177 TYR A C 1
ATOM 1393 O O . TYR A 1 177 ? 19.352 1.959 -30.701 1.00 96.75 177 TYR A O 1
ATOM 1401 N N . LEU A 1 178 ? 20.386 3.542 -29.484 1.00 96.38 178 LEU A N 1
ATOM 1402 C CA . LEU A 1 178 ? 21.340 2.628 -28.874 1.00 96.38 178 LEU A CA 1
ATOM 1403 C C . LEU A 1 178 ? 20.657 1.739 -27.819 1.00 96.38 178 LEU A C 1
ATOM 1405 O O . LEU A 1 178 ? 19.659 2.141 -27.202 1.00 96.38 178 LEU A O 1
ATOM 1409 N N . PRO A 1 179 ? 21.205 0.536 -27.569 1.00 96.31 179 PRO A N 1
ATOM 1410 C CA . PRO A 1 179 ? 20.749 -0.320 -26.486 1.00 96.31 179 PRO A CA 1
ATOM 1411 C C . PRO A 1 179 ? 20.790 0.383 -25.125 1.00 96.31 179 PRO A C 1
ATOM 1413 O O . PRO A 1 179 ? 21.670 1.196 -24.826 1.00 96.31 179 PRO A O 1
ATOM 1416 N N . CYS A 1 180 ? 19.834 0.039 -24.271 1.00 96.12 180 CYS A N 1
ATOM 1417 C CA . CYS A 1 180 ? 19.760 0.490 -22.896 1.00 96.12 180 CYS A CA 1
ATOM 1418 C C . CYS A 1 180 ? 21.000 0.005 -22.130 1.00 96.12 180 CYS A C 1
ATOM 1420 O O . CYS A 1 180 ? 21.166 -1.187 -21.879 1.00 96.12 180 CYS A O 1
ATOM 1422 N N . GLN A 1 181 ? 21.859 0.951 -21.756 1.00 93.06 181 GLN A N 1
ATOM 1423 C CA . GLN A 1 181 ? 22.867 0.758 -20.716 1.00 93.06 181 GLN A CA 1
ATOM 1424 C C . GLN A 1 181 ? 22.313 1.444 -19.475 1.00 93.06 181 GLN A C 1
ATOM 1426 O O . GLN A 1 181 ? 22.290 2.678 -19.408 1.00 93.06 181 GLN A O 1
ATOM 1431 N N . LEU A 1 182 ? 21.759 0.644 -18.571 1.00 94.00 182 LEU A N 1
ATOM 1432 C CA . LEU A 1 182 ? 21.084 1.143 -17.387 1.00 94.00 182 LEU A CA 1
ATOM 1433 C C . LEU A 1 182 ? 22.087 1.833 -16.452 1.00 94.00 182 LEU A C 1
ATOM 1435 O O . LEU A 1 182 ? 23.052 1.219 -16.011 1.00 94.00 182 LEU A O 1
ATOM 1439 N N . ALA A 1 183 ? 21.818 3.093 -16.117 1.00 95.00 183 ALA A N 1
ATOM 1440 C CA . ALA A 1 183 ? 22.504 3.819 -15.054 1.00 95.00 183 ALA A CA 1
ATOM 1441 C C . ALA A 1 183 ? 21.501 4.070 -13.922 1.00 95.00 183 ALA A C 1
ATOM 1443 O O . ALA A 1 183 ? 20.845 5.106 -13.894 1.00 95.00 183 ALA A O 1
ATOM 1444 N N . ALA A 1 184 ? 21.296 3.087 -13.048 1.00 95.38 184 ALA A N 1
ATOM 1445 C CA . ALA A 1 184 ? 20.320 3.186 -11.964 1.00 95.38 184 ALA A CA 1
ATOM 1446 C C . ALA A 1 184 ? 20.735 4.224 -10.904 1.00 95.38 184 ALA A C 1
ATOM 1448 O O . ALA A 1 184 ? 21.909 4.321 -10.544 1.00 95.38 184 ALA A O 1
ATOM 1449 N N . ALA A 1 185 ? 19.763 4.965 -10.368 1.00 95.94 185 ALA A N 1
ATOM 1450 C CA . ALA A 1 185 ? 19.940 5.823 -9.201 1.00 95.94 185 ALA A CA 1
ATOM 1451 C C . ALA A 1 185 ? 20.415 5.013 -7.976 1.00 95.94 185 ALA A C 1
ATOM 1453 O O . ALA A 1 185 ? 20.295 3.787 -7.970 1.00 95.94 185 ALA A O 1
ATOM 1454 N N . PRO A 1 186 ? 20.962 5.652 -6.926 1.00 93.44 186 PRO A N 1
ATOM 1455 C CA . PRO A 1 186 ? 21.465 4.949 -5.744 1.00 93.44 186 PRO A CA 1
ATOM 1456 C C . PRO A 1 186 ? 20.412 4.116 -5.009 1.00 93.44 186 PRO A C 1
ATOM 1458 O O . PRO A 1 186 ? 20.757 3.069 -4.474 1.00 93.44 186 PRO A O 1
ATOM 1461 N N . LYS A 1 187 ? 19.154 4.573 -5.003 1.00 90.69 187 LYS A N 1
ATOM 1462 C CA . LYS A 1 187 ? 18.044 3.976 -4.256 1.00 90.69 187 LYS A CA 1
ATOM 1463 C C . LYS A 1 187 ? 16.728 4.068 -5.022 1.00 90.69 187 LYS A C 1
ATOM 1465 O O . LYS A 1 187 ? 16.562 4.953 -5.866 1.00 90.69 187 LYS A O 1
ATOM 1470 N N . TRP A 1 188 ? 15.805 3.171 -4.691 1.00 97.44 188 TRP A N 1
ATOM 1471 C CA . TRP A 1 188 ? 14.394 3.292 -5.061 1.00 97.44 188 TRP A CA 1
ATOM 1472 C C . TRP A 1 188 ? 13.701 4.401 -4.262 1.00 97.44 188 TRP A C 1
ATOM 1474 O O . TRP A 1 188 ? 14.108 4.737 -3.152 1.00 97.44 188 TRP A O 1
ATOM 1484 N N . THR A 1 189 ? 12.632 4.949 -4.827 1.00 96.00 189 THR A N 1
ATOM 1485 C CA . THR A 1 189 ? 11.697 5.866 -4.170 1.00 96.00 189 THR A CA 1
ATOM 1486 C C . THR A 1 189 ? 10.333 5.195 -4.015 1.00 96.00 189 THR A C 1
ATOM 1488 O O . THR A 1 189 ? 10.082 4.147 -4.619 1.00 96.00 189 THR A O 1
ATOM 1491 N N . LYS A 1 190 ? 9.452 5.790 -3.194 1.00 94.94 190 LYS A N 1
ATOM 1492 C CA . LYS A 1 190 ? 8.159 5.193 -2.809 1.00 94.94 190 LYS A CA 1
ATOM 1493 C C . LYS A 1 190 ? 8.364 3.774 -2.273 1.00 94.94 190 LYS A C 1
ATOM 1495 O O . LYS A 1 190 ? 7.868 2.796 -2.833 1.00 94.94 190 LYS A O 1
ATOM 1500 N N . THR A 1 191 ? 9.228 3.653 -1.273 1.00 94.38 191 THR A N 1
ATOM 1501 C CA . THR A 1 191 ? 9.531 2.386 -0.602 1.00 94.38 191 THR A CA 1
ATOM 1502 C C . THR A 1 191 ? 8.695 2.288 0.666 1.00 94.38 191 THR A C 1
ATOM 1504 O O . THR A 1 191 ? 8.322 3.304 1.245 1.00 94.38 191 THR A O 1
ATOM 1507 N N . TYR A 1 192 ? 8.375 1.068 1.086 1.00 91.88 192 TYR A N 1
ATOM 1508 C CA . TYR A 1 192 ? 7.546 0.845 2.259 1.00 91.88 192 TYR A CA 1
ATOM 1509 C C . TYR A 1 192 ? 8.420 0.760 3.509 1.00 91.88 192 TYR A C 1
ATOM 1511 O O . TYR A 1 192 ? 9.223 -0.164 3.661 1.00 91.88 192 TYR A O 1
ATOM 1519 N N . GLU A 1 193 ? 8.282 1.753 4.385 1.00 88.69 193 GLU A N 1
ATOM 1520 C CA . GLU A 1 193 ? 9.110 1.908 5.587 1.00 88.69 193 GLU A CA 1
ATOM 1521 C C . GLU A 1 193 ? 8.705 0.956 6.715 1.00 88.69 193 GLU A C 1
ATOM 1523 O O . GLU A 1 193 ? 9.559 0.501 7.472 1.00 88.69 193 GLU A O 1
ATOM 1528 N N . SER A 1 194 ? 7.417 0.610 6.815 1.00 83.38 194 SER A N 1
ATOM 1529 C CA . SER A 1 194 ? 6.894 -0.214 7.912 1.00 83.38 194 SER A CA 1
ATOM 1530 C C . SER A 1 194 ? 7.392 -1.660 7.869 1.00 83.38 194 SER A C 1
ATOM 1532 O O . SER A 1 194 ? 7.436 -2.324 8.900 1.00 83.38 194 SER A O 1
ATOM 1534 N N . THR A 1 195 ? 7.776 -2.164 6.691 1.00 83.00 195 THR A N 1
ATOM 1535 C CA . THR A 1 195 ? 8.394 -3.489 6.541 1.00 83.00 195 THR A CA 1
ATOM 1536 C C . THR A 1 195 ? 9.820 -3.333 6.040 1.00 83.00 195 THR A C 1
ATOM 1538 O O . THR A 1 195 ? 10.046 -2.822 4.942 1.00 83.00 195 THR A O 1
ATOM 1541 N N . GLN A 1 196 ? 10.786 -3.823 6.818 1.00 87.00 196 GLN A N 1
ATOM 1542 C CA . GLN A 1 196 ? 12.207 -3.712 6.499 1.00 87.00 196 GLN A CA 1
ATOM 1543 C C . GLN A 1 196 ? 12.901 -5.070 6.474 1.00 87.00 196 GLN A C 1
ATOM 1545 O O . GLN A 1 196 ? 12.642 -5.940 7.306 1.00 87.00 196 GLN A O 1
ATOM 1550 N N . VAL A 1 197 ? 13.866 -5.224 5.567 1.00 84.00 197 VAL A N 1
ATOM 1551 C CA . VAL A 1 197 ? 14.779 -6.371 5.558 1.00 84.00 197 VAL A CA 1
ATOM 1552 C C . VAL A 1 197 ? 16.183 -5.892 5.870 1.00 84.00 197 VAL A C 1
ATOM 1554 O O . VAL A 1 197 ? 16.757 -5.099 5.129 1.00 84.00 197 VAL A O 1
ATOM 1557 N N . LYS A 1 198 ? 16.752 -6.380 6.979 1.00 84.69 198 LYS A N 1
ATOM 1558 C CA . LYS A 1 198 ? 18.081 -5.963 7.464 1.00 84.69 198 LYS A CA 1
ATOM 1559 C C . LYS A 1 198 ? 18.219 -4.430 7.577 1.00 84.69 198 LYS A C 1
ATOM 1561 O O . LYS A 1 198 ? 19.255 -3.879 7.216 1.00 84.69 198 LYS A O 1
ATOM 1566 N N . GLY A 1 199 ? 17.163 -3.757 8.045 1.00 84.31 199 GLY A N 1
ATOM 1567 C CA . GLY A 1 199 ? 17.128 -2.298 8.217 1.00 84.31 199 GLY A CA 1
ATOM 1568 C C . GLY A 1 199 ? 16.979 -1.491 6.923 1.00 84.31 199 GLY A C 1
ATOM 1569 O O . GLY A 1 199 ? 17.268 -0.300 6.927 1.00 84.31 199 GLY A O 1
ATOM 1570 N N . LYS A 1 200 ? 16.574 -2.128 5.817 1.00 89.06 200 LYS A N 1
ATOM 1571 C CA . LYS A 1 200 ? 16.325 -1.479 4.521 1.00 89.06 200 LYS A CA 1
ATOM 1572 C C . LYS A 1 200 ? 14.853 -1.552 4.167 1.00 89.06 200 LYS A C 1
ATOM 1574 O O . LYS A 1 200 ? 14.245 -2.611 4.343 1.00 89.06 200 LYS A O 1
ATOM 1579 N N . ASN A 1 201 ? 14.315 -0.468 3.621 1.00 92.75 201 ASN A N 1
ATOM 1580 C CA . ASN A 1 201 ? 12.908 -0.401 3.234 1.00 92.75 201 ASN A CA 1
ATOM 1581 C C . ASN A 1 201 ? 12.606 -1.377 2.094 1.00 92.75 201 ASN A C 1
ATOM 1583 O O . ASN A 1 201 ? 13.451 -1.636 1.228 1.00 92.75 201 ASN A O 1
ATOM 1587 N N . THR A 1 202 ? 11.390 -1.911 2.092 1.00 92.44 202 THR A N 1
ATOM 1588 C CA . THR A 1 202 ? 10.948 -2.901 1.105 1.00 92.44 202 THR A CA 1
ATOM 1589 C C . THR A 1 202 ? 10.274 -2.247 -0.091 1.00 92.44 202 THR A C 1
ATOM 1591 O O . THR A 1 202 ? 9.787 -1.117 -0.025 1.00 92.44 202 THR A O 1
ATOM 1594 N N . LEU A 1 203 ? 10.280 -2.944 -1.224 1.00 95.19 203 LEU A N 1
ATOM 1595 C CA . LEU A 1 203 ? 9.619 -2.480 -2.438 1.00 95.19 203 LEU A CA 1
ATOM 1596 C C . LEU A 1 203 ? 8.188 -3.018 -2.531 1.00 95.19 203 LEU A C 1
ATOM 1598 O O . LEU A 1 203 ? 7.908 -4.170 -2.191 1.00 95.19 203 LEU A O 1
ATOM 1602 N N . THR A 1 204 ? 7.305 -2.196 -3.087 1.00 94.62 204 THR A N 1
ATOM 1603 C CA . THR A 1 204 ? 5.926 -2.554 -3.451 1.00 94.62 204 THR A CA 1
ATOM 1604 C C . THR A 1 204 ? 5.669 -2.200 -4.916 1.00 94.62 204 THR A C 1
ATOM 1606 O O . THR A 1 204 ? 6.527 -1.628 -5.588 1.00 94.62 204 THR A O 1
ATOM 1609 N N . GLU A 1 205 ? 4.487 -2.516 -5.436 1.00 94.81 205 GLU A N 1
ATOM 1610 C CA . GLU A 1 205 ? 4.112 -2.219 -6.826 1.00 94.81 205 GLU A CA 1
ATOM 1611 C C . GLU A 1 205 ? 4.215 -0.740 -7.217 1.00 94.81 205 GLU A C 1
ATOM 1613 O O . GLU A 1 205 ? 4.401 -0.431 -8.393 1.00 94.81 205 GLU A O 1
ATOM 1618 N N . ILE A 1 206 ? 4.113 0.172 -6.247 1.00 95.88 206 ILE A N 1
ATOM 1619 C CA . ILE A 1 206 ? 4.222 1.615 -6.490 1.00 95.88 206 ILE A CA 1
ATOM 1620 C C . ILE A 1 206 ? 5.655 2.141 -6.387 1.00 95.88 206 ILE A C 1
ATOM 1622 O O . ILE A 1 206 ? 5.878 3.326 -6.629 1.00 95.88 206 ILE A O 1
ATOM 1626 N N . SER A 1 207 ? 6.622 1.291 -6.031 1.00 97.50 207 SER A N 1
ATOM 1627 C CA . SER A 1 207 ? 8.023 1.687 -5.932 1.00 97.50 207 SER A CA 1
ATOM 1628 C C . SER A 1 207 ? 8.604 2.025 -7.304 1.00 97.50 207 SER A C 1
ATOM 1630 O O . SER A 1 207 ? 8.361 1.343 -8.304 1.00 97.50 207 SER A O 1
ATOM 1632 N N . GLU A 1 208 ? 9.409 3.086 -7.348 1.00 97.75 208 GLU A N 1
ATOM 1633 C CA . GLU A 1 208 ? 9.986 3.623 -8.582 1.00 97.75 208 GLU A CA 1
ATOM 1634 C C . GLU A 1 208 ? 11.513 3.721 -8.475 1.00 97.75 208 GLU A C 1
ATOM 1636 O O . GLU A 1 208 ? 12.066 4.019 -7.418 1.00 97.75 208 GLU A O 1
ATOM 1641 N N . LEU A 1 209 ? 12.216 3.489 -9.584 1.00 98.19 209 LEU A N 1
ATOM 1642 C CA . LEU A 1 209 ? 13.663 3.673 -9.676 1.00 98.19 209 LEU A CA 1
ATOM 1643 C C . LEU A 1 209 ? 13.992 4.614 -10.825 1.00 98.19 209 LEU A C 1
ATOM 1645 O O . LEU A 1 209 ? 13.645 4.373 -11.982 1.00 98.19 209 LEU A O 1
ATOM 1649 N N . MET A 1 210 ? 14.716 5.685 -10.522 1.00 97.75 210 MET A N 1
ATOM 1650 C CA . MET A 1 210 ? 15.185 6.604 -11.551 1.00 97.75 210 MET A CA 1
ATOM 1651 C C . MET A 1 210 ? 16.434 6.051 -12.240 1.00 97.75 210 MET A C 1
ATOM 1653 O O . MET A 1 210 ? 17.342 5.521 -11.607 1.00 97.75 210 MET A O 1
ATOM 1657 N N . CYS A 1 211 ? 16.503 6.201 -13.555 1.00 96.81 211 CYS A N 1
ATOM 1658 C CA . CYS A 1 211 ? 17.722 6.054 -14.335 1.00 96.81 211 CYS A CA 1
ATOM 1659 C C . CYS A 1 211 ? 18.369 7.436 -14.459 1.00 96.81 211 CYS A C 1
ATOM 1661 O O . CYS A 1 211 ? 17.715 8.383 -14.890 1.00 96.81 211 CYS A O 1
ATOM 1663 N N . MET A 1 212 ? 19.658 7.553 -14.148 1.00 95.69 212 MET A N 1
ATOM 1664 C CA . MET A 1 212 ? 20.435 8.796 -14.221 1.00 95.69 212 MET A CA 1
ATOM 1665 C C . MET A 1 212 ? 20.498 9.390 -15.639 1.00 95.69 212 MET A C 1
ATOM 1667 O O . MET A 1 212 ? 20.780 10.571 -15.794 1.00 95.69 212 MET A O 1
ATOM 1671 N N . VAL A 1 213 ? 20.196 8.598 -16.676 1.00 94.62 213 VAL A N 1
ATOM 1672 C CA . VAL A 1 213 ? 20.041 9.084 -18.062 1.00 94.62 213 VAL A CA 1
ATOM 1673 C C . VAL A 1 213 ? 18.728 9.870 -18.253 1.00 94.62 213 VAL A C 1
ATOM 1675 O O . VAL A 1 213 ? 18.603 10.611 -19.219 1.00 94.62 213 VAL A O 1
ATOM 1678 N N . GLY A 1 214 ? 17.750 9.723 -17.351 1.00 94.88 214 GLY A N 1
ATOM 1679 C CA . GLY A 1 214 ? 16.460 10.429 -17.378 1.00 94.88 214 GLY A CA 1
ATOM 1680 C C . GLY A 1 214 ? 15.229 9.543 -17.610 1.00 94.88 214 GLY A C 1
ATOM 1681 O O . GLY A 1 214 ? 14.149 10.056 -17.898 1.00 94.88 214 GLY A O 1
ATOM 1682 N N . GLY A 1 215 ? 15.374 8.216 -17.531 1.00 96.06 215 GLY A N 1
ATOM 1683 C CA . GLY A 1 215 ? 14.239 7.285 -17.573 1.00 96.06 215 GLY A CA 1
ATOM 1684 C C . GLY A 1 215 ? 13.709 6.949 -16.183 1.00 96.06 215 GLY A C 1
ATOM 1685 O O . GLY A 1 215 ? 14.451 7.014 -15.207 1.00 96.06 215 GLY A O 1
ATOM 1686 N N . LYS A 1 216 ? 12.444 6.555 -16.095 1.00 97.94 216 LYS A N 1
ATOM 1687 C CA . LYS A 1 216 ? 11.800 6.067 -14.877 1.00 97.94 216 LYS A CA 1
ATOM 1688 C C . LYS A 1 216 ? 11.435 4.597 -15.035 1.00 97.94 216 LYS A C 1
ATOM 1690 O O . LYS A 1 216 ? 10.813 4.208 -16.024 1.00 97.94 216 LYS A O 1
ATOM 1695 N N . ILE A 1 217 ? 11.839 3.802 -14.052 1.00 98.25 217 ILE A N 1
ATOM 1696 C CA . ILE A 1 217 ? 11.615 2.363 -13.989 1.00 98.25 217 ILE A CA 1
ATOM 1697 C C . ILE A 1 217 ? 10.521 2.091 -12.963 1.00 98.25 217 ILE A C 1
ATOM 1699 O O . ILE A 1 217 ? 10.612 2.557 -11.828 1.00 98.25 217 ILE A O 1
ATOM 1703 N N . THR A 1 218 ? 9.504 1.334 -13.360 1.00 97.81 218 THR A N 1
ATOM 1704 C CA . THR A 1 218 ? 8.371 0.960 -12.505 1.00 97.81 218 THR A CA 1
ATOM 1705 C C . THR A 1 218 ? 8.162 -0.549 -12.501 1.00 97.81 218 THR A C 1
ATOM 1707 O O . THR A 1 218 ? 8.616 -1.264 -13.405 1.00 97.81 218 THR A O 1
ATOM 1710 N N . ILE A 1 219 ? 7.472 -1.044 -11.475 1.00 97.56 219 ILE A N 1
ATOM 1711 C CA . ILE A 1 219 ? 7.090 -2.451 -11.366 1.00 97.56 219 ILE A CA 1
ATOM 1712 C C . ILE A 1 219 ? 5.902 -2.723 -12.296 1.00 97.56 219 ILE A C 1
ATOM 1714 O O . ILE A 1 219 ? 4.884 -2.042 -12.248 1.00 97.56 219 ILE A O 1
ATOM 1718 N N . ASN A 1 220 ? 6.031 -3.727 -13.163 1.00 96.12 220 ASN A N 1
ATOM 1719 C CA . ASN A 1 220 ? 4.954 -4.215 -14.028 1.00 96.12 220 ASN A CA 1
ATOM 1720 C C . ASN A 1 220 ? 4.327 -5.512 -13.501 1.00 96.12 220 ASN A C 1
ATOM 1722 O O . ASN A 1 220 ? 3.123 -5.704 -13.636 1.00 96.12 220 ASN A O 1
ATOM 1726 N N . LYS A 1 221 ? 5.135 -6.403 -12.914 1.00 94.62 221 LYS A N 1
ATOM 1727 C CA . LYS A 1 221 ? 4.665 -7.576 -12.164 1.00 94.62 221 LYS A CA 1
ATOM 1728 C C . LYS A 1 221 ? 5.514 -7.748 -10.914 1.00 94.62 221 LYS A C 1
ATOM 1730 O O . LYS A 1 221 ? 6.733 -7.845 -11.038 1.00 94.62 221 LYS A O 1
ATOM 1735 N N . HIS A 1 222 ? 4.878 -7.860 -9.750 1.00 92.25 222 HIS A N 1
ATOM 1736 C CA . HIS A 1 222 ? 5.542 -7.987 -8.445 1.00 92.25 222 HIS A CA 1
ATOM 1737 C C . HIS A 1 222 ? 6.373 -9.275 -8.288 1.00 92.25 222 HIS A C 1
ATOM 1739 O O . HIS A 1 222 ? 7.243 -9.348 -7.426 1.00 92.25 222 HIS A O 1
ATOM 1745 N N . GLY A 1 223 ? 6.155 -10.281 -9.141 1.00 87.44 223 GLY A N 1
ATOM 1746 C CA . GLY A 1 223 ? 7.004 -11.474 -9.232 1.00 87.44 223 GLY A CA 1
ATOM 1747 C C . GLY A 1 223 ? 6.682 -12.575 -8.222 1.00 87.44 223 GLY A C 1
ATOM 1748 O O . GLY A 1 223 ? 7.344 -13.615 -8.258 1.00 87.44 223 GLY A O 1
ATOM 1749 N N . GLN A 1 224 ? 5.685 -12.377 -7.357 1.00 86.19 224 GLN A N 1
ATOM 1750 C CA . GLN A 1 224 ? 5.159 -13.440 -6.496 1.00 86.19 224 GLN A CA 1
ATOM 1751 C C . GLN A 1 224 ? 4.416 -14.471 -7.361 1.00 86.19 224 GLN A C 1
ATOM 1753 O O . GLN A 1 224 ? 3.959 -14.140 -8.456 1.00 86.19 224 GLN A O 1
ATOM 1758 N N . ILE A 1 225 ? 4.333 -15.722 -6.907 1.00 72.81 225 ILE A N 1
ATOM 1759 C CA . ILE A 1 225 ? 3.465 -16.722 -7.537 1.00 72.81 225 ILE A CA 1
ATOM 1760 C C . ILE A 1 225 ? 2.081 -16.563 -6.914 1.00 72.81 225 ILE A C 1
ATOM 1762 O O . ILE A 1 225 ? 1.958 -16.642 -5.689 1.00 72.81 225 ILE A O 1
ATOM 1766 N N . ASP A 1 226 ? 1.064 -16.358 -7.749 1.00 59.97 226 ASP A N 1
ATOM 1767 C CA . ASP A 1 226 ? -0.327 -16.338 -7.310 1.00 59.97 226 ASP A CA 1
ATOM 1768 C C . ASP A 1 226 ? -0.664 -17.712 -6.712 1.00 59.97 226 ASP A C 1
ATOM 1770 O O . ASP A 1 226 ? -0.735 -18.724 -7.417 1.00 59.97 226 ASP A O 1
ATOM 1774 N N . SER A 1 227 ? -0.873 -17.767 -5.395 1.00 50.81 227 SER A N 1
ATOM 1775 C CA . SER A 1 227 ? -1.308 -18.982 -4.688 1.00 50.81 227 SER A CA 1
ATOM 1776 C C . SER A 1 227 ? -2.704 -19.458 -5.121 1.00 50.81 227 SER A C 1
ATOM 1778 O O . SER A 1 227 ? -3.136 -20.539 -4.733 1.00 50.81 227 SER A O 1
ATOM 1780 N N . VAL A 1 228 ? -3.393 -18.693 -5.976 1.00 46.97 228 VAL A N 1
ATOM 1781 C CA . VAL A 1 228 ? -4.691 -19.034 -6.579 1.00 46.97 228 VAL A CA 1
ATOM 1782 C C . VAL A 1 228 ? -4.540 -19.875 -7.860 1.00 46.97 228 VAL A C 1
ATOM 1784 O O . VAL A 1 228 ? -5.469 -19.984 -8.651 1.00 46.97 228 VAL A O 1
ATOM 1787 N N . SER A 1 229 ? -3.389 -20.513 -8.088 1.00 46.22 229 SER A N 1
ATOM 1788 C CA . SER A 1 229 ? -3.280 -21.567 -9.103 1.00 46.22 229 SER A CA 1
ATOM 1789 C C . SER A 1 229 ? -3.461 -22.952 -8.460 1.00 46.22 229 SER A C 1
ATOM 1791 O O . SER A 1 229 ? -2.545 -23.531 -7.885 1.00 46.22 229 SER A O 1
ATOM 1793 N N . ASN A 1 230 ? -4.695 -23.460 -8.580 1.00 44.28 230 ASN A N 1
ATOM 1794 C CA . ASN A 1 230 ? -5.109 -24.877 -8.565 1.00 44.28 230 ASN A CA 1
ATOM 1795 C C . ASN A 1 230 ? -5.456 -25.579 -7.235 1.00 44.28 230 ASN A C 1
ATOM 1797 O O . ASN A 1 230 ? -5.971 -26.687 -7.281 1.00 44.28 230 ASN A O 1
ATOM 1801 N N . ALA A 1 231 ? -5.296 -24.982 -6.048 1.00 37.22 231 ALA A N 1
ATOM 1802 C CA . ALA A 1 231 ? -5.733 -25.670 -4.812 1.00 37.22 231 ALA A CA 1
ATOM 1803 C C . ALA A 1 231 ? -7.179 -25.347 -4.378 1.00 37.22 231 ALA A C 1
ATOM 1805 O O . ALA A 1 231 ? -7.849 -26.207 -3.813 1.00 37.22 231 ALA A O 1
ATOM 1806 N N . HIS A 1 232 ? -7.671 -24.128 -4.632 1.00 41.84 232 HIS A N 1
ATOM 1807 C CA . HIS A 1 232 ? -9.041 -23.715 -4.271 1.00 41.84 232 HIS A CA 1
ATOM 1808 C C . HIS A 1 232 ? -10.031 -23.756 -5.444 1.00 41.84 232 HIS A C 1
ATOM 1810 O O . HIS A 1 232 ? -11.224 -23.936 -5.217 1.00 41.84 232 HIS A O 1
ATOM 1816 N N . ALA A 1 233 ? -9.561 -23.639 -6.690 1.00 46.44 233 ALA A N 1
ATOM 1817 C CA . ALA A 1 233 ? -10.424 -23.762 -7.867 1.00 46.44 233 ALA A CA 1
ATOM 1818 C C . ALA A 1 233 ? -10.803 -25.228 -8.160 1.00 46.44 233 ALA A C 1
ATOM 1820 O O . ALA A 1 233 ? -11.946 -25.491 -8.514 1.00 46.44 233 ALA A O 1
ATOM 1821 N N . ASP A 1 234 ? -9.886 -26.177 -7.928 1.00 50.53 234 ASP A N 1
ATOM 1822 C CA . ASP A 1 234 ? -10.106 -27.595 -8.257 1.00 50.53 234 ASP A CA 1
ATOM 1823 C C . ASP A 1 234 ? -10.838 -28.378 -7.148 1.00 50.53 234 ASP A C 1
ATOM 1825 O O . ASP A 1 234 ? -11.376 -29.452 -7.408 1.00 50.53 234 ASP A O 1
ATOM 1829 N N . ASN A 1 235 ? -10.894 -27.845 -5.919 1.00 49.41 235 ASN A N 1
ATOM 1830 C CA . ASN A 1 235 ? -11.589 -28.465 -4.776 1.00 49.41 235 ASN A CA 1
ATOM 1831 C C . ASN A 1 235 ? -12.908 -27.782 -4.390 1.00 49.41 235 ASN A C 1
ATOM 1833 O O . ASN A 1 235 ? -13.592 -28.247 -3.481 1.00 49.41 235 ASN A O 1
ATOM 1837 N N . THR A 1 236 ? -13.290 -26.693 -5.061 1.00 47.22 236 THR A N 1
ATOM 1838 C CA . THR A 1 236 ? -14.612 -26.101 -4.843 1.00 47.22 236 THR A CA 1
ATOM 1839 C C . THR A 1 236 ? -15.614 -26.837 -5.717 1.00 47.22 236 THR A C 1
ATOM 1841 O O . THR A 1 236 ? -15.586 -26.720 -6.940 1.00 47.22 236 THR A O 1
ATOM 1844 N N . ASN A 1 237 ? -16.511 -27.602 -5.093 1.00 58.91 237 ASN A N 1
ATOM 1845 C CA . ASN A 1 237 ? -17.609 -28.240 -5.804 1.00 58.91 237 ASN A CA 1
ATOM 1846 C C . ASN A 1 237 ? -18.486 -27.145 -6.454 1.00 58.91 237 ASN A C 1
ATOM 1848 O O . ASN A 1 237 ? -19.066 -26.331 -5.727 1.00 58.91 237 ASN A O 1
ATOM 1852 N N . PRO A 1 238 ? -18.638 -27.119 -7.793 1.00 56.03 238 PRO A N 1
ATOM 1853 C CA . PRO A 1 238 ? -19.469 -26.134 -8.487 1.00 56.03 238 PRO A CA 1
ATOM 1854 C C . PRO A 1 238 ? -20.912 -26.081 -7.965 1.00 56.03 238 PRO A C 1
ATOM 1856 O O . PRO A 1 238 ? -21.564 -25.043 -8.047 1.00 56.03 238 PRO A O 1
ATOM 1859 N N . LEU A 1 239 ? -21.406 -27.187 -7.396 1.00 57.31 239 LEU A N 1
ATOM 1860 C CA . LEU A 1 239 ? -22.735 -27.281 -6.790 1.00 57.31 239 LEU A CA 1
ATOM 1861 C C . LEU A 1 239 ? -22.849 -26.500 -5.472 1.00 57.31 239 LEU A C 1
ATOM 1863 O O . LEU A 1 239 ? -23.893 -25.903 -5.208 1.00 57.31 239 LEU A O 1
ATOM 1867 N N . GLU A 1 240 ? -21.793 -26.458 -4.657 1.00 58.41 240 GLU A N 1
ATOM 1868 C CA . GLU A 1 240 ? -21.791 -25.659 -3.424 1.00 58.41 240 GLU A CA 1
ATOM 1869 C C . GLU A 1 240 ? -21.653 -24.167 -3.732 1.00 58.41 240 GLU A C 1
ATOM 1871 O O . GLU A 1 240 ? -22.346 -23.339 -3.144 1.00 58.41 240 GLU A O 1
ATOM 1876 N N . LEU A 1 241 ? -20.843 -23.817 -4.734 1.00 57.12 241 LEU A N 1
ATOM 1877 C CA . LEU A 1 241 ? -20.646 -22.424 -5.132 1.00 57.12 241 LEU A CA 1
ATOM 1878 C C . LEU A 1 241 ? -21.903 -21.815 -5.784 1.00 57.12 241 LEU A C 1
ATOM 1880 O O . LEU A 1 241 ? -22.247 -20.665 -5.510 1.00 57.12 241 LEU A O 1
ATOM 1884 N N . ALA A 1 242 ? -22.642 -22.604 -6.571 1.00 60.44 242 ALA A N 1
ATOM 1885 C CA . ALA A 1 242 ? -23.941 -22.210 -7.122 1.00 60.44 242 ALA A CA 1
ATOM 1886 C C . ALA A 1 242 ? -25.055 -22.113 -6.057 1.00 60.44 242 ALA A C 1
ATOM 1888 O O . ALA A 1 242 ? -26.074 -21.470 -6.297 1.00 60.44 242 ALA A O 1
ATOM 1889 N N . SER A 1 243 ? -24.873 -22.720 -4.876 1.00 60.84 243 SER A N 1
ATOM 1890 C CA . SER A 1 243 ? -25.847 -22.644 -3.773 1.00 60.84 243 SER A CA 1
ATOM 1891 C C . SER A 1 243 ? -25.780 -21.317 -3.010 1.00 60.84 243 SER A C 1
ATOM 1893 O O . SER A 1 243 ? -26.774 -20.899 -2.421 1.00 60.84 243 SER A O 1
ATOM 1895 N N . VAL A 1 244 ? -24.626 -20.639 -3.027 1.00 67.50 244 VAL A N 1
ATOM 1896 C CA . VAL A 1 244 ? -24.404 -19.365 -2.317 1.00 67.50 244 VAL A CA 1
ATOM 1897 C C . VAL A 1 244 ? -24.360 -18.148 -3.243 1.00 67.50 244 VAL A C 1
ATOM 1899 O O . VAL A 1 244 ? -24.509 -17.023 -2.772 1.00 67.50 244 VAL A O 1
ATOM 1902 N N . ASN A 1 245 ? -24.187 -18.348 -4.555 1.00 56.91 245 ASN A N 1
ATOM 1903 C CA . ASN A 1 245 ? -24.204 -17.276 -5.546 1.00 56.91 245 ASN A CA 1
ATOM 1904 C C . ASN A 1 245 ? -25.102 -17.635 -6.750 1.00 56.91 245 ASN A C 1
ATOM 1906 O O . ASN A 1 245 ? -24.673 -18.378 -7.636 1.00 56.91 245 ASN A O 1
ATOM 1910 N N . PRO A 1 246 ? -26.317 -17.058 -6.835 1.00 56.47 246 PRO A N 1
ATOM 1911 C CA . PRO A 1 246 ? -27.267 -17.317 -7.920 1.00 56.47 246 PRO A CA 1
ATOM 1912 C C . PRO A 1 246 ? -26.790 -16.893 -9.319 1.00 56.47 246 PRO A C 1
ATOM 1914 O O . PRO A 1 246 ? -27.424 -17.255 -10.305 1.00 56.47 246 PRO A O 1
ATOM 1917 N N . ALA A 1 247 ? -25.711 -16.107 -9.426 1.00 64.25 247 ALA A N 1
ATOM 1918 C CA . ALA A 1 247 ? -25.178 -15.615 -10.699 1.00 64.25 247 ALA A CA 1
ATOM 1919 C C . ALA A 1 247 ? -24.215 -16.598 -11.396 1.00 64.25 247 ALA A C 1
ATOM 1921 O O . ALA A 1 247 ? -23.682 -16.276 -12.457 1.00 64.25 247 ALA A O 1
ATOM 1922 N N . ILE A 1 248 ? -23.959 -17.772 -10.806 1.00 57.88 248 ILE A N 1
ATOM 1923 C CA . ILE A 1 248 ? -23.049 -18.784 -11.356 1.00 57.88 248 ILE A CA 1
ATOM 1924 C C . ILE A 1 248 ? -23.867 -19.872 -12.060 1.00 57.88 248 ILE A C 1
ATOM 1926 O O . ILE A 1 248 ? -24.638 -20.594 -11.429 1.00 57.88 248 ILE A O 1
ATOM 1930 N N . GLU A 1 249 ? -23.689 -20.005 -13.376 1.00 52.84 249 GLU A N 1
ATOM 1931 C CA . GLU A 1 249 ? -24.321 -21.064 -14.168 1.00 52.84 249 GLU A CA 1
ATOM 1932 C C . GLU A 1 249 ? -23.747 -22.441 -13.793 1.00 52.84 249 GLU A C 1
ATOM 1934 O O . GLU A 1 249 ? -22.530 -22.630 -13.729 1.00 52.84 249 GLU A O 1
ATOM 1939 N N . GLN A 1 250 ? -24.620 -23.424 -13.540 1.00 49.25 250 GLN A N 1
ATOM 1940 C CA . GLN A 1 250 ? -24.181 -24.786 -13.232 1.00 49.25 250 GLN A CA 1
ATOM 1941 C C . GLN A 1 250 ? -23.518 -25.424 -14.463 1.00 49.25 250 GLN A C 1
ATOM 1943 O O . GLN A 1 250 ? -24.087 -25.360 -15.558 1.00 49.25 250 GLN A O 1
ATOM 1948 N N . PRO A 1 251 ? -22.356 -26.088 -14.313 1.00 49.34 251 PRO A N 1
ATOM 1949 C CA . PRO A 1 251 ? -21.728 -26.770 -15.432 1.00 49.34 251 PRO A CA 1
ATOM 1950 C C . PRO A 1 251 ? -22.619 -27.924 -15.933 1.00 49.34 251 PRO A C 1
ATOM 1952 O O . PRO A 1 251 ? -23.244 -28.623 -15.128 1.00 49.34 251 PRO A O 1
ATOM 1955 N N . PRO A 1 252 ? -22.682 -28.161 -17.256 1.00 48.03 252 PRO A N 1
ATOM 1956 C CA . PRO A 1 252 ? -23.496 -29.224 -17.831 1.00 48.03 252 PRO A CA 1
ATOM 1957 C C . PRO A 1 252 ? -23.015 -30.598 -17.349 1.00 48.03 252 PRO A C 1
ATOM 1959 O O . PRO A 1 252 ? -21.833 -30.938 -17.454 1.00 48.03 252 PRO A O 1
ATOM 1962 N N . LYS A 1 253 ? -23.946 -31.411 -16.832 1.00 39.88 253 LYS A N 1
ATOM 1963 C CA . LYS A 1 253 ? -23.668 -32.792 -16.416 1.00 39.88 253 LYS A CA 1
ATOM 1964 C C . LYS A 1 253 ? -23.154 -33.579 -17.617 1.00 39.88 253 LYS A C 1
ATOM 1966 O O . LYS A 1 253 ? -23.877 -33.785 -18.587 1.00 39.88 253 LYS A O 1
ATOM 1971 N N . THR A 1 254 ? -21.892 -33.989 -17.557 1.00 43.25 254 THR A N 1
ATOM 1972 C CA . THR A 1 254 ? -21.300 -34.850 -18.579 1.00 43.25 254 THR A CA 1
ATOM 1973 C C . THR A 1 254 ? -21.312 -36.276 -18.048 1.00 43.25 254 THR A C 1
ATOM 1975 O O . THR A 1 254 ? -20.487 -36.630 -17.208 1.00 43.25 254 THR A O 1
ATOM 1978 N N . ASP A 1 255 ? -22.242 -37.095 -18.531 1.00 45.94 255 ASP A N 1
ATOM 1979 C CA . ASP A 1 255 ? -22.268 -38.529 -18.246 1.00 45.94 255 ASP A CA 1
ATOM 1980 C C . ASP A 1 255 ? -21.096 -39.199 -18.975 1.00 45.94 255 ASP A C 1
ATOM 1982 O O . ASP A 1 255 ? -21.186 -39.555 -20.151 1.00 45.94 255 ASP A O 1
ATOM 1986 N N . ARG A 1 256 ? -19.948 -39.336 -18.303 1.00 37.97 256 ARG A N 1
ATOM 1987 C CA . ARG A 1 256 ? -18.857 -40.191 -18.782 1.00 37.97 256 ARG A CA 1
ATOM 1988 C C . ARG A 1 256 ? -18.792 -41.447 -17.932 1.00 37.97 256 ARG A C 1
ATOM 1990 O O . ARG A 1 256 ? -18.439 -41.407 -16.759 1.00 37.97 256 ARG A O 1
ATOM 1997 N N . ILE A 1 257 ? -19.135 -42.561 -18.568 1.00 43.88 257 ILE A N 1
ATOM 1998 C CA . ILE A 1 257 ? -18.898 -43.914 -18.069 1.00 43.88 257 ILE A CA 1
ATOM 1999 C C . ILE A 1 257 ? -17.374 -44.081 -17.898 1.00 43.88 257 ILE A C 1
ATOM 2001 O O . ILE A 1 257 ? -16.635 -43.717 -18.818 1.00 43.88 257 ILE A O 1
ATOM 2005 N N . PRO A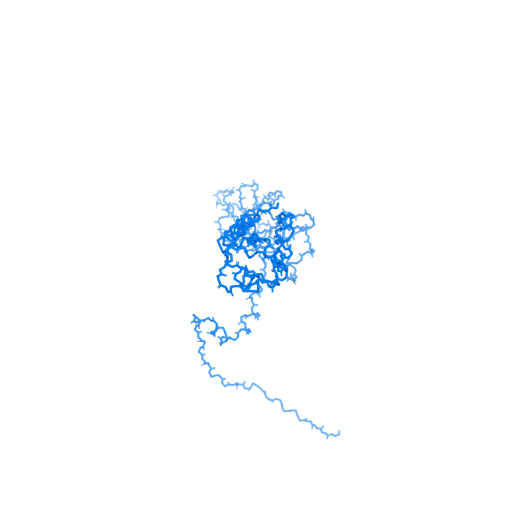 1 258 ? -16.877 -44.593 -16.757 1.00 42.84 258 PRO A N 1
ATOM 2006 C CA . PRO A 1 258 ? -15.444 -44.769 -16.550 1.00 42.84 258 PRO A CA 1
ATOM 2007 C C . PRO A 1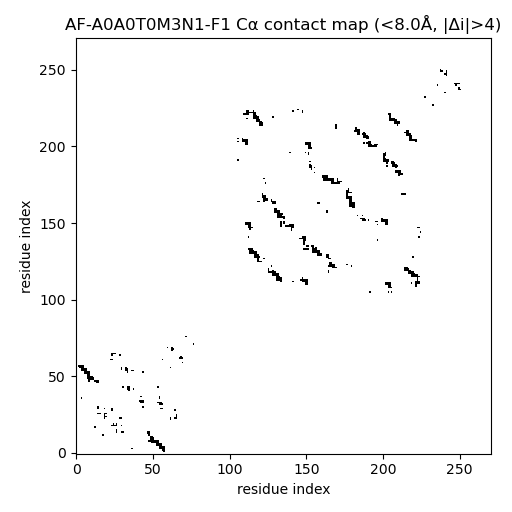 258 ? -14.886 -45.839 -17.499 1.00 42.84 258 PRO A C 1
ATOM 2009 O O . PRO A 1 258 ? -15.400 -46.956 -17.563 1.00 42.84 258 PRO A O 1
ATOM 2012 N N . ILE A 1 259 ? -13.823 -45.493 -18.228 1.00 44.75 259 ILE A N 1
ATOM 2013 C CA . ILE A 1 259 ? -13.028 -46.436 -19.023 1.00 44.75 259 ILE A CA 1
ATOM 2014 C C . ILE A 1 259 ? -11.982 -47.045 -18.083 1.00 44.75 259 ILE A C 1
ATOM 2016 O O . ILE A 1 259 ? -11.203 -46.323 -17.466 1.00 44.75 259 ILE A O 1
ATOM 2020 N N . ILE A 1 260 ? -12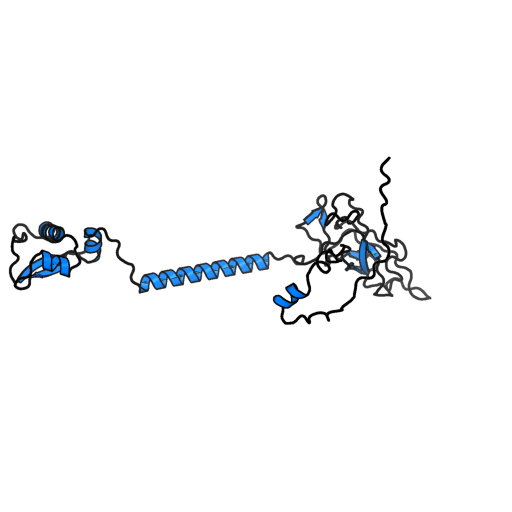.003 -48.370 -17.938 1.00 51.94 260 ILE A N 1
ATOM 2021 C CA . ILE A 1 260 ? -11.025 -49.127 -17.148 1.00 51.94 260 ILE A CA 1
ATOM 2022 C C . ILE A 1 260 ? -9.857 -49.467 -18.080 1.00 51.94 260 ILE A C 1
ATOM 2024 O O . ILE A 1 260 ? -10.010 -50.318 -18.952 1.00 51.94 260 ILE A O 1
ATOM 2028 N N . ASP A 1 261 ? -8.707 -48.810 -17.904 1.00 53.72 261 ASP A N 1
ATOM 2029 C CA . ASP A 1 261 ? -7.543 -48.986 -18.792 1.00 53.72 261 ASP A CA 1
ATOM 2030 C C . ASP A 1 261 ? -6.722 -50.258 -18.512 1.00 53.72 261 ASP A C 1
ATOM 2032 O O . ASP A 1 261 ? -5.964 -50.699 -19.372 1.00 53.72 261 ASP A O 1
ATOM 2036 N N . SER A 1 262 ? -6.857 -50.897 -17.346 1.00 46.41 262 SER A N 1
ATOM 2037 C CA . SER A 1 262 ? -6.337 -52.256 -17.112 1.00 46.41 262 SER A CA 1
ATOM 2038 C C . SER A 1 262 ? -6.821 -52.837 -15.782 1.00 46.41 262 SER A C 1
ATOM 2040 O O . SER A 1 262 ? -7.077 -52.115 -14.821 1.00 46.41 262 SER A O 1
ATOM 2042 N N . VAL A 1 263 ? -6.947 -54.166 -15.740 1.00 54.88 263 VAL A N 1
ATOM 2043 C CA . VAL A 1 263 ? -7.252 -54.951 -14.537 1.00 54.88 263 VAL A CA 1
ATOM 2044 C C . VAL A 1 263 ? -6.092 -55.917 -14.313 1.00 54.88 263 VAL A C 1
ATOM 2046 O O . VAL A 1 263 ? -5.870 -56.807 -15.132 1.00 54.88 263 VAL A O 1
ATOM 2049 N N . GLU A 1 264 ? -5.356 -55.763 -13.213 1.00 50.78 264 GLU A N 1
ATOM 2050 C CA . GLU A 1 264 ? -4.364 -56.753 -12.783 1.00 50.78 264 GLU A CA 1
ATOM 2051 C C . GLU A 1 264 ? -5.031 -57.842 -11.938 1.00 50.78 264 GLU A C 1
ATOM 2053 O O . GLU A 1 264 ? -5.575 -57.589 -10.861 1.00 50.78 264 GLU A O 1
ATOM 2058 N N . ILE A 1 265 ? -4.967 -59.083 -12.423 1.00 45.84 265 ILE A N 1
ATOM 2059 C CA . ILE A 1 265 ? -5.393 -60.264 -11.672 1.00 45.84 265 ILE A CA 1
ATOM 2060 C C . ILE A 1 265 ? -4.188 -60.773 -10.880 1.00 45.84 265 ILE A C 1
ATOM 2062 O O . ILE A 1 265 ? -3.291 -61.412 -11.428 1.00 45.84 265 ILE A O 1
ATOM 2066 N N . ILE A 1 266 ? -4.176 -60.520 -9.573 1.00 53.03 266 ILE A N 1
ATOM 2067 C CA . ILE A 1 266 ? -3.169 -61.084 -8.672 1.00 53.03 266 ILE A CA 1
ATOM 2068 C C . ILE A 1 266 ? -3.567 -62.527 -8.345 1.00 53.03 266 ILE A C 1
ATOM 2070 O O . ILE A 1 266 ? -4.394 -62.775 -7.465 1.00 53.03 266 ILE A O 1
ATOM 2074 N N . ILE A 1 267 ? -2.965 -63.496 -9.038 1.00 57.06 267 ILE A N 1
ATOM 2075 C CA . ILE A 1 267 ? -3.079 -64.912 -8.675 1.00 57.06 267 ILE A CA 1
ATOM 2076 C C . ILE A 1 267 ? -2.078 -65.190 -7.553 1.00 57.06 267 ILE A C 1
ATOM 2078 O O . ILE A 1 267 ? -0.876 -65.316 -7.781 1.00 57.06 267 ILE A O 1
ATOM 2082 N N . LYS A 1 268 ? -2.571 -65.286 -6.316 1.00 50.62 268 LYS A N 1
ATOM 2083 C CA . LYS A 1 268 ? -1.773 -65.793 -5.196 1.00 50.62 268 LYS A CA 1
ATOM 2084 C C . LYS A 1 268 ? -1.663 -67.312 -5.325 1.00 50.62 268 LYS A C 1
ATOM 2086 O O . LYS A 1 268 ? -2.626 -68.019 -5.044 1.00 50.62 268 LYS A O 1
ATOM 2091 N N . HIS A 1 269 ? -0.500 -67.809 -5.737 1.00 49.94 269 HIS A N 1
ATOM 2092 C CA . HIS A 1 269 ? -0.170 -69.222 -5.580 1.00 49.94 269 HIS A CA 1
ATOM 2093 C C . HIS A 1 269 ? 0.201 -69.491 -4.120 1.00 49.94 269 HIS A C 1
ATOM 2095 O O . HIS A 1 269 ? 1.209 -68.996 -3.623 1.00 49.94 269 HIS A O 1
ATOM 2101 N N . THR A 1 270 ? -0.629 -70.268 -3.433 1.00 48.06 270 THR A N 1
ATOM 2102 C CA . THR A 1 270 ? -0.277 -70.923 -2.174 1.00 48.06 270 THR A CA 1
ATOM 2103 C C . THR A 1 270 ? 0.519 -72.188 -2.480 1.00 48.06 270 THR A C 1
ATOM 2105 O O . THR A 1 270 ? 0.019 -73.113 -3.123 1.00 48.06 270 THR A O 1
ATOM 2108 N N . SER A 1 271 ? 1.764 -72.238 -2.020 1.00 47.53 271 SER A N 1
ATOM 2109 C CA . SER A 1 271 ? 2.531 -73.468 -1.796 1.00 47.53 271 SER A CA 1
ATOM 2110 C C . SER A 1 271 ? 3.370 -73.288 -0.545 1.00 47.53 271 SER A C 1
ATOM 2112 O O . SER A 1 271 ? 3.927 -72.178 -0.386 1.00 47.53 271 SER A O 1
#

Nearest PDB structures (foldseek):
  2mpw-assembly1_A  TM=5.275E-01  e=1.289E+00  Escherichia coli
  1wln-assembly1_A  TM=2.733E-01  e=2.083E+00  Mus musculus

Foldseek 3Di:
DDFWDKDFDAAPDFLVNVCVVLVQPDSVVQQVVQVVRDDPPLRQDNGHHGGRTGTGDDNCVSCVNVVHDPDPDPVVVVVVVVVVVVVVVVVVVVVVVVVVVPDDPCPPWDFAWFQFWKAKPQQPDRPQTWGFHAPVDLPDAPPPPHRTHTHFFQGDQTPPQWLRRPFGNLAADPVGGDRDNFQKDRTKPPFACVDDDPNTTTDTQQIWIATPSGIIMGGPGSPDDPPPPDDVVVPDDLVVVCVVDVVRDRDDDDDDDDDDPDDDDDDDDDD